Protein AF-A0A0R2TB59-F1 (afdb_monomer_lite)

InterPro domains:
  IPR025205 PilX/PilW C-terminal domain [PF13681] (108-183)
  IPR025746 Type 4 fimbrial biogenesis protein PilX, N-terminal domain [PF14341] (15-65)

Radius of gyration: 37.35 Å; chains: 1; bounding box: 129×83×92 Å

Foldseek 3Di:
DDDDPDDDPDPDCPVPVVVVVVVVVVVVVVVVVVVVVVVVVVVVVVVVLVQQLVQFVVLQVLQQVVLLVVVVPDQADFDADLQCPRLEHEPPSQCPPPPDPDDNCPDPVCAPVVQVRQWDFDDDPVQFPDTKTKGKYFDDKDAPPQDAPPVRFGGWIKTKIKMKIWGGGNDSPNIDIDIDIDIDTHGDDDPVVPPPPPPVVVVVVPPPDDDDDDDDDDDDDDDDDDDDDDDDDDDDDDPPDDDDDDDD

pLDDT: mean 73.26, std 21.69, range [29.88, 96.75]

Organism: NCBI:txid1655580

Sequence (248 aa):
MLAVVIDFPRADKASGTTLVVCLLLLVPLLLLGVGTMESAVLGERMAANIEDRARAFDAAETALEAGEAWLRSQAVLPIASSEGAGGVWREGVLGQDLSDSRVWWDVSGTDVQWWESHGTAVGDVTSLAVPAHYVIEQYRLVSDGESVDVNGRLQPILAFHRITAIGIGRRVTTRVRLQSTFARRYERLNDDDQFVNVDSADRVVERGAVKGEGPLHSLGANLASRIGDTPTRRNNALFGRQSWRLLD

Structure (mmCIF, N/CA/C/O backbone):
data_AF-A0A0R2TB59-F1
#
_entry.id   AF-A0A0R2TB59-F1
#
loop_
_atom_site.group_PDB
_atom_site.id
_atom_site.type_symbol
_atom_site.label_atom_id
_atom_site.label_alt_id
_atom_site.label_comp_id
_atom_site.label_asym_id
_atom_site.label_entity_id
_atom_site.label_seq_id
_atom_site.pdbx_PDB_ins_code
_atom_site.Cartn_x
_atom_site.Cartn_y
_atom_site.Cartn_z
_atom_site.occupancy
_atom_site.B_iso_or_equiv
_atom_site.auth_seq_id
_atom_site.auth_comp_id
_atom_site.auth_asym_id
_atom_site.auth_atom_id
_atom_site.pdbx_PDB_model_num
ATOM 1 N N . MET A 1 1 ? -85.599 -7.948 51.028 1.00 51.53 1 MET A N 1
ATOM 2 C CA . MET A 1 1 ? -84.709 -7.537 49.923 1.00 51.53 1 MET A CA 1
ATOM 3 C C . MET A 1 1 ? -83.359 -7.199 50.544 1.00 51.53 1 MET A C 1
ATOM 5 O O . MET A 1 1 ? -83.218 -6.133 51.121 1.00 51.53 1 MET A O 1
ATOM 9 N N . LEU A 1 2 ? -82.443 -8.171 50.594 1.00 41.44 2 LEU A N 1
ATOM 10 C CA . LEU A 1 2 ? -81.128 -8.043 51.239 1.00 41.44 2 LEU A CA 1
ATOM 11 C C . LEU A 1 2 ? -80.138 -7.462 50.224 1.00 41.44 2 LEU A C 1
ATOM 13 O O . LEU A 1 2 ? -79.868 -8.094 49.206 1.00 41.44 2 LEU A O 1
ATOM 17 N N . ALA A 1 3 ? -79.633 -6.257 50.482 1.00 54.69 3 ALA A N 1
ATOM 18 C CA . ALA A 1 3 ? -78.554 -5.666 49.703 1.00 54.69 3 ALA A CA 1
ATOM 19 C C . ALA A 1 3 ? -77.224 -6.267 50.179 1.00 54.69 3 ALA A C 1
ATOM 21 O O . ALA A 1 3 ? -76.786 -6.012 51.299 1.00 54.69 3 ALA A O 1
ATOM 22 N N . VAL A 1 4 ? -76.605 -7.098 49.339 1.00 63.12 4 VAL A N 1
ATOM 23 C CA . VAL A 1 4 ? -75.230 -7.568 49.538 1.00 63.12 4 VAL A CA 1
ATOM 24 C C . VAL A 1 4 ? -74.308 -6.386 49.248 1.00 63.12 4 VAL A C 1
ATOM 26 O O . VAL A 1 4 ? -74.096 -6.017 48.095 1.00 63.12 4 VAL A O 1
ATOM 29 N N . VAL A 1 5 ? -73.814 -5.750 50.307 1.00 67.62 5 VAL A N 1
ATOM 30 C CA . VAL A 1 5 ? -72.770 -4.726 50.228 1.00 67.62 5 VAL A CA 1
ATOM 31 C C . VAL A 1 5 ? -71.448 -5.456 49.996 1.00 67.62 5 VAL A C 1
ATOM 33 O O . VAL A 1 5 ? -70.933 -6.113 50.896 1.00 67.62 5 VAL A O 1
ATOM 36 N N . ILE A 1 6 ? -70.936 -5.400 48.766 1.00 66.38 6 ILE A N 1
ATOM 37 C CA . ILE A 1 6 ? -69.588 -5.873 48.437 1.00 66.38 6 ILE A CA 1
ATOM 38 C C . ILE A 1 6 ? -68.616 -4.782 48.888 1.00 66.38 6 ILE A C 1
ATOM 40 O O . ILE A 1 6 ? -68.513 -3.734 48.252 1.00 66.38 6 ILE A O 1
ATOM 44 N N . ASP A 1 7 ? -67.949 -5.013 50.015 1.00 64.69 7 ASP A N 1
ATOM 45 C CA . ASP A 1 7 ? -66.904 -4.132 50.531 1.00 64.69 7 ASP A CA 1
ATOM 46 C C . ASP A 1 7 ? -65.593 -4.458 49.795 1.00 64.69 7 ASP A C 1
ATOM 48 O O . ASP A 1 7 ? -65.031 -5.546 49.947 1.00 64.69 7 ASP A O 1
ATOM 52 N N . PHE A 1 8 ? -65.131 -3.555 48.927 1.00 69.00 8 PHE A N 1
ATOM 53 C CA . PHE A 1 8 ? -63.810 -3.682 48.313 1.00 69.00 8 PHE A CA 1
ATOM 54 C C . PHE A 1 8 ? -62.769 -3.232 49.342 1.00 69.00 8 PHE A C 1
ATOM 56 O O . PHE A 1 8 ? -62.868 -2.102 49.830 1.00 69.00 8 PHE A O 1
ATOM 63 N N . PRO A 1 9 ? -61.763 -4.062 49.678 1.00 65.06 9 PRO A N 1
ATOM 64 C CA . PRO A 1 9 ? -60.737 -3.668 50.631 1.00 65.06 9 PRO A CA 1
ATOM 65 C C . PRO A 1 9 ? -60.067 -2.383 50.137 1.00 65.06 9 PRO A C 1
ATOM 67 O O . PRO A 1 9 ? -59.544 -2.322 49.021 1.00 65.06 9 PRO A O 1
ATOM 70 N N . ARG A 1 10 ? -60.123 -1.327 50.956 1.00 62.28 10 ARG A N 1
ATOM 71 C CA . ARG A 1 10 ? -59.412 -0.076 50.688 1.00 62.28 10 ARG A CA 1
ATOM 72 C C . ARG A 1 10 ? -57.929 -0.413 50.602 1.00 62.28 10 ARG A C 1
ATOM 74 O O . ARG A 1 10 ? -57.376 -0.964 51.545 1.00 62.28 10 ARG A O 1
ATOM 81 N N . ALA A 1 11 ? -57.306 -0.105 49.467 1.00 61.25 11 ALA A N 1
ATOM 82 C CA . ALA A 1 11 ? -55.867 -0.227 49.310 1.00 61.25 11 ALA A CA 1
ATOM 83 C C . ALA A 1 11 ? -55.193 0.693 50.335 1.00 61.25 11 ALA A C 1
ATOM 85 O O . ALA A 1 11 ? -55.136 1.913 50.157 1.00 61.25 11 ALA A O 1
ATOM 86 N N . ASP A 1 12 ? -54.733 0.102 51.435 1.00 59.81 12 ASP A N 1
ATOM 87 C CA . ASP A 1 12 ? -53.857 0.767 52.382 1.00 59.81 12 ASP A CA 1
ATOM 88 C C . ASP A 1 12 ? -52.653 1.320 51.619 1.00 59.81 12 ASP A C 1
ATOM 90 O O . ASP A 1 12 ? -52.136 0.699 50.686 1.00 59.81 12 ASP A O 1
ATOM 94 N N . LYS A 1 13 ? -52.224 2.529 51.989 1.00 59.09 13 LYS A N 1
ATOM 95 C CA . LYS A 1 13 ? -51.092 3.240 51.383 1.00 59.09 13 LYS A CA 1
ATOM 96 C C . LYS A 1 13 ? -49.775 2.511 51.682 1.00 59.09 13 LYS A C 1
ATOM 98 O O . LYS A 1 13 ? -48.939 3.003 52.430 1.00 59.09 13 LYS A O 1
ATOM 103 N N . ALA A 1 14 ? -49.549 1.357 51.067 1.00 59.69 14 ALA A N 1
ATOM 104 C CA . ALA A 1 14 ? -48.240 0.726 50.957 1.00 59.69 14 ALA A CA 1
ATOM 105 C C . ALA A 1 14 ? -47.463 1.395 49.807 1.00 59.69 14 ALA A C 1
ATOM 107 O O . ALA A 1 14 ? -47.101 0.767 48.816 1.00 59.69 14 ALA A O 1
ATOM 108 N N . SER A 1 15 ? -47.244 2.709 49.899 1.00 63.84 15 SER A N 1
ATOM 109 C CA . SER A 1 15 ? -46.696 3.533 48.810 1.00 63.84 15 SER A CA 1
ATOM 110 C C . SER A 1 15 ? -45.161 3.601 48.772 1.00 63.84 15 SER A C 1
ATOM 112 O O . SER A 1 15 ? -44.610 4.522 48.180 1.00 63.84 15 SER A O 1
ATOM 114 N N . GLY A 1 16 ? -44.455 2.651 49.395 1.00 70.88 16 GLY A N 1
ATOM 115 C CA . GLY A 1 16 ? -42.982 2.612 49.413 1.00 70.88 16 GLY A CA 1
ATOM 116 C C . GLY A 1 16 ? -42.385 1.297 48.907 1.00 70.88 16 GLY A C 1
ATOM 117 O O . GLY A 1 16 ? -41.432 1.301 48.130 1.00 70.88 16 GLY A O 1
ATOM 118 N N . THR A 1 17 ? -42.969 0.160 49.293 1.00 84.50 17 THR A N 1
ATOM 119 C CA . THR A 1 17 ? -42.379 -1.169 49.060 1.00 84.50 17 THR A CA 1
ATOM 120 C C . THR A 1 17 ? -42.372 -1.579 47.587 1.00 84.50 17 THR A C 1
ATOM 122 O O . THR A 1 17 ? -41.413 -2.197 47.133 1.00 84.50 17 THR A O 1
ATOM 125 N N . THR A 1 18 ? -43.383 -1.187 46.806 1.00 88.06 18 THR A N 1
ATOM 126 C CA . THR A 1 18 ? -43.463 -1.506 45.368 1.00 88.06 18 THR A CA 1
ATOM 127 C C . THR A 1 18 ? -42.270 -0.957 44.588 1.00 88.06 18 THR A C 1
ATOM 129 O O . THR A 1 18 ? -41.738 -1.639 43.719 1.00 88.06 18 THR A O 1
ATOM 132 N N . LEU A 1 19 ? -41.801 0.249 44.925 1.00 88.31 19 LEU A N 1
ATOM 133 C CA . LEU A 1 19 ? -40.665 0.875 44.247 1.00 88.31 19 LEU A CA 1
ATOM 134 C C . LEU A 1 19 ? -39.358 0.138 44.567 1.00 88.31 19 LEU A C 1
ATOM 136 O O . LEU A 1 19 ? -38.542 -0.071 43.675 1.00 88.31 19 LEU A O 1
ATOM 140 N N . VAL A 1 20 ? -39.203 -0.335 45.808 1.00 91.38 20 VAL A N 1
ATOM 141 C CA . VAL A 1 20 ? -38.054 -1.152 46.233 1.00 91.38 20 VAL A CA 1
ATOM 142 C C . VAL A 1 20 ? -38.035 -2.495 45.505 1.00 91.38 20 VAL A C 1
ATOM 144 O O . VAL A 1 20 ? -36.989 -2.893 45.000 1.00 91.38 20 VAL A O 1
ATOM 147 N N . VAL A 1 21 ? -39.184 -3.172 45.399 1.00 92.00 21 VAL A N 1
ATOM 148 C CA . VAL A 1 21 ? -39.294 -4.447 44.668 1.00 92.00 21 VAL A CA 1
ATOM 149 C C . VAL A 1 21 ? -39.015 -4.245 43.179 1.00 92.00 21 VAL A C 1
ATOM 151 O O . VAL A 1 21 ? -38.231 -4.996 42.603 1.00 92.00 21 VAL A O 1
ATOM 154 N N . CYS A 1 22 ? -39.578 -3.201 42.563 1.00 93.94 22 CYS A N 1
ATOM 155 C CA . CYS A 1 22 ? -39.263 -2.847 41.181 1.00 93.94 22 CYS A CA 1
ATOM 156 C C . CYS A 1 22 ? -37.768 -2.575 40.997 1.00 93.94 22 CYS A C 1
ATOM 158 O O . CYS A 1 22 ? -37.182 -3.121 40.072 1.00 93.94 22 CYS A O 1
ATOM 160 N N . LEU A 1 23 ? -37.132 -1.792 41.875 1.00 93.88 23 LEU A N 1
ATOM 161 C CA . LEU A 1 23 ? -35.701 -1.495 41.780 1.00 93.88 23 LEU A CA 1
ATOM 162 C C . LEU A 1 23 ? -34.851 -2.765 41.898 1.00 93.88 23 LEU A C 1
ATOM 164 O O . LEU A 1 23 ? -33.934 -2.962 41.106 1.00 93.88 23 LEU A O 1
ATOM 168 N N . LEU A 1 24 ? -35.186 -3.648 42.840 1.00 95.06 24 LEU A N 1
ATOM 169 C CA . LEU A 1 24 ? -34.476 -4.909 43.051 1.00 95.06 24 LEU A CA 1
ATOM 170 C C . LEU A 1 24 ? -34.557 -5.821 41.817 1.00 95.06 24 LEU A C 1
ATOM 172 O O . LEU A 1 24 ? -33.584 -6.498 41.496 1.00 95.06 24 LEU A O 1
ATOM 176 N N . LEU A 1 25 ? -35.675 -5.788 41.086 1.00 95.12 25 LEU A N 1
ATOM 177 C CA . LEU A 1 25 ? -35.841 -6.507 39.819 1.00 95.12 25 LEU A CA 1
ATOM 178 C C . LEU A 1 25 ? -35.211 -5.781 38.616 1.00 95.12 25 LEU A C 1
ATOM 180 O O . LEU A 1 25 ? -34.772 -6.432 37.671 1.00 95.12 25 LEU A O 1
ATOM 184 N N . LEU A 1 26 ? -35.132 -4.449 38.636 1.00 95.88 26 LEU A N 1
ATOM 185 C CA . LEU A 1 26 ? -34.617 -3.642 37.524 1.00 95.88 26 LEU A CA 1
ATOM 186 C C . LEU A 1 26 ? -33.083 -3.609 37.497 1.00 95.88 26 LEU A C 1
ATOM 188 O O . LEU A 1 26 ? -32.495 -3.631 36.420 1.00 95.88 26 LEU A O 1
ATOM 192 N N . VAL A 1 27 ? -32.422 -3.628 38.658 1.00 96.75 27 VAL A N 1
ATOM 193 C CA . VAL A 1 27 ? -30.950 -3.665 38.765 1.00 96.75 27 VAL A CA 1
ATOM 194 C C . VAL A 1 27 ? -30.309 -4.820 37.973 1.00 96.75 27 VAL A C 1
ATOM 196 O O . VAL A 1 27 ? -29.420 -4.540 37.166 1.00 96.75 27 VAL A O 1
ATOM 199 N N . PRO A 1 28 ? -30.720 -6.096 38.123 1.00 96.06 28 PRO A N 1
ATOM 200 C CA . PRO A 1 28 ? -30.127 -7.181 37.342 1.00 96.06 28 PRO A CA 1
ATOM 201 C C . PRO A 1 28 ? -30.415 -7.050 35.840 1.00 96.06 28 PRO A C 1
ATOM 203 O O . PRO A 1 28 ? -29.539 -7.346 35.032 1.00 96.06 28 PRO A O 1
ATOM 206 N N . LEU A 1 29 ? -31.592 -6.547 35.447 1.00 95.81 29 LEU A N 1
ATOM 207 C CA . LEU A 1 29 ? -31.908 -6.280 34.037 1.00 95.81 29 LEU A CA 1
ATOM 208 C C . LEU A 1 29 ? -31.020 -5.175 33.452 1.00 95.81 29 LEU A C 1
ATOM 210 O O . LEU A 1 29 ? -30.550 -5.299 32.323 1.00 95.81 29 LEU A O 1
ATOM 214 N N . LEU A 1 30 ? -30.753 -4.121 34.226 1.00 95.75 30 LEU A N 1
ATOM 215 C CA . LEU A 1 30 ? -29.856 -3.041 33.829 1.00 95.75 30 LEU A CA 1
ATOM 216 C C . LEU A 1 30 ? -28.425 -3.554 33.631 1.00 95.75 30 LEU A C 1
ATOM 218 O O . LEU A 1 30 ? -27.805 -3.223 32.628 1.00 95.75 30 LEU A O 1
ATOM 222 N N . LEU A 1 31 ? -27.918 -4.389 34.544 1.00 95.81 31 LEU A N 1
ATOM 223 C CA . LEU A 1 31 ? -26.578 -4.983 34.441 1.00 95.81 31 LEU A CA 1
ATOM 224 C C . LEU A 1 31 ? -26.426 -5.838 33.175 1.00 95.81 31 LEU A C 1
ATOM 226 O O . LEU A 1 31 ? -25.424 -5.721 32.470 1.00 95.81 31 LEU A O 1
ATOM 230 N N . LEU A 1 32 ? -27.440 -6.645 32.849 1.00 95.44 32 LEU A N 1
ATOM 231 C CA . LEU A 1 32 ? -27.473 -7.401 31.594 1.00 95.44 32 LEU A CA 1
ATOM 232 C C . LEU A 1 32 ? -27.524 -6.464 30.379 1.00 95.44 32 LEU A C 1
ATOM 234 O O . LEU A 1 32 ? -26.799 -6.677 29.409 1.00 95.44 32 LEU A O 1
ATOM 238 N N . GLY A 1 33 ? -28.321 -5.395 30.453 1.00 94.62 33 GLY A N 1
ATOM 239 C CA . GLY A 1 33 ? -28.389 -4.365 29.417 1.00 94.62 33 GLY A CA 1
ATOM 240 C C . GLY A 1 33 ? -27.033 -3.706 29.149 1.00 94.62 33 GLY A C 1
ATOM 241 O O . GLY A 1 33 ? -26.598 -3.654 27.999 1.00 94.62 33 GLY A O 1
ATOM 242 N N . VAL A 1 34 ? -26.322 -3.276 30.194 1.00 95.06 34 VAL A N 1
ATOM 243 C CA . VAL A 1 34 ? -24.998 -2.641 30.065 1.00 95.06 34 VAL A CA 1
ATOM 244 C C . VAL A 1 34 ? -23.981 -3.597 29.437 1.00 95.06 34 VAL A C 1
ATOM 246 O O . VAL A 1 34 ? -23.297 -3.206 28.493 1.00 95.06 34 VAL A O 1
ATOM 249 N N . GLY A 1 35 ? -23.942 -4.865 29.860 1.00 91.75 35 GLY A N 1
ATOM 250 C CA . GLY A 1 35 ? -23.026 -5.853 29.274 1.00 91.75 35 GLY A CA 1
ATOM 251 C C . GLY A 1 35 ? -23.238 -6.070 27.766 1.00 91.75 35 GLY A C 1
ATOM 252 O O . GLY A 1 35 ? -22.274 -6.224 27.009 1.00 91.75 35 GLY A O 1
ATOM 253 N N . THR A 1 36 ? -24.493 -6.021 27.296 1.00 94.06 36 THR A N 1
ATOM 254 C CA . THR A 1 36 ? -24.786 -6.096 25.851 1.00 94.06 36 THR A CA 1
ATOM 255 C C . THR A 1 36 ? -24.330 -4.850 25.091 1.00 94.06 36 THR A C 1
ATOM 257 O O . THR A 1 36 ? -23.806 -4.976 23.984 1.00 94.06 36 THR A O 1
ATOM 260 N N . MET A 1 37 ? -24.464 -3.661 25.686 1.00 94.31 37 MET A N 1
ATOM 261 C CA . MET A 1 37 ? -24.013 -2.407 25.074 1.00 94.31 37 MET A CA 1
ATOM 262 C C . MET A 1 37 ? -22.489 -2.355 24.951 1.00 94.31 37 MET A C 1
ATOM 264 O O . MET A 1 37 ? -21.980 -1.993 23.893 1.00 94.31 37 MET A O 1
ATOM 268 N N . GLU A 1 38 ? -21.751 -2.766 25.983 1.00 93.94 38 GLU A N 1
ATOM 269 C CA . GLU A 1 38 ? -20.283 -2.831 25.933 1.00 93.94 38 GLU A CA 1
ATOM 270 C C . GLU A 1 38 ? -19.793 -3.763 24.817 1.00 93.94 38 GLU A C 1
ATOM 272 O O . GLU A 1 38 ? -18.903 -3.408 24.038 1.00 93.94 38 GLU A O 1
ATOM 277 N N . SER A 1 39 ? -20.429 -4.930 24.691 1.00 92.44 39 SER A N 1
ATOM 278 C CA . SER A 1 39 ? -20.124 -5.896 23.632 1.00 92.44 39 SER A CA 1
ATOM 279 C C . SER A 1 39 ? -20.430 -5.332 22.240 1.00 92.44 39 SER A C 1
ATOM 281 O O . SER A 1 39 ? -19.632 -5.500 21.315 1.00 92.44 39 SER A O 1
ATOM 283 N N . ALA A 1 40 ? -21.551 -4.619 22.089 1.00 94.62 40 ALA A N 1
ATOM 284 C CA . ALA A 1 40 ? -21.920 -3.963 20.837 1.00 94.62 40 ALA A CA 1
ATOM 285 C C . ALA A 1 40 ? -20.905 -2.879 20.435 1.00 94.62 40 ALA A C 1
ATOM 287 O O . ALA A 1 40 ? -20.477 -2.845 19.283 1.00 94.62 40 ALA A O 1
ATOM 288 N N . VAL A 1 41 ? -20.451 -2.055 21.387 1.00 95.81 41 VAL A N 1
ATOM 289 C CA . VAL A 1 41 ? -19.432 -1.018 21.144 1.00 95.81 41 VAL A CA 1
ATOM 290 C C . VAL A 1 41 ? -18.099 -1.632 20.711 1.00 95.81 41 VAL A C 1
ATOM 292 O O . VAL A 1 41 ? -17.429 -1.106 19.817 1.00 95.81 41 VAL A O 1
ATOM 295 N N . LEU A 1 42 ? -17.691 -2.754 21.312 1.00 95.81 42 LEU A N 1
ATOM 296 C CA . LEU A 1 42 ? -16.478 -3.454 20.885 1.00 95.81 42 LEU A CA 1
ATOM 297 C C . LEU A 1 42 ? -16.625 -4.009 19.462 1.00 95.81 42 LEU A C 1
ATOM 299 O O . LEU A 1 42 ? -15.718 -3.837 18.645 1.00 95.81 42 LEU A O 1
ATOM 303 N N . GLY A 1 43 ? -17.775 -4.614 19.154 1.00 95.44 43 GLY A N 1
ATOM 304 C CA . GLY A 1 43 ? -18.094 -5.113 17.816 1.00 95.44 43 GLY A CA 1
ATOM 305 C C . GLY A 1 43 ? -18.073 -4.010 16.758 1.00 95.44 43 GLY A C 1
ATOM 306 O O . GLY A 1 43 ? -17.458 -4.183 15.707 1.00 95.44 43 GLY A O 1
ATOM 307 N N . GLU A 1 44 ? -18.651 -2.847 17.060 1.00 95.81 44 GLU A N 1
ATOM 308 C CA . GLU A 1 44 ? -18.620 -1.673 16.182 1.00 95.81 44 GLU A CA 1
ATOM 309 C C . GLU A 1 44 ? -17.184 -1.200 15.925 1.00 95.81 44 GLU A C 1
ATOM 311 O O . GLU A 1 44 ? -16.792 -0.971 14.781 1.00 95.81 44 GLU A O 1
ATOM 316 N N . ARG A 1 45 ? -16.356 -1.111 16.973 1.00 94.19 45 ARG A N 1
ATOM 317 C CA . ARG A 1 45 ? -14.944 -0.719 16.838 1.00 94.19 45 ARG A CA 1
ATOM 318 C C . ARG A 1 45 ? -14.140 -1.709 16.002 1.00 94.19 45 ARG A C 1
ATOM 320 O O . ARG A 1 45 ? -13.300 -1.284 15.208 1.00 94.19 45 ARG A O 1
ATOM 327 N N . MET A 1 46 ? -14.385 -3.007 16.171 1.00 94.31 46 MET A N 1
ATOM 328 C CA . MET A 1 46 ? -13.745 -4.046 15.363 1.00 94.31 46 MET A CA 1
ATOM 329 C C . MET A 1 46 ? -14.190 -3.968 13.902 1.00 94.31 46 MET A C 1
ATOM 331 O O . MET A 1 46 ? -13.333 -3.979 13.020 1.00 94.31 46 MET A O 1
ATOM 335 N N . ALA A 1 47 ? -15.493 -3.825 13.644 1.00 95.38 47 ALA A N 1
ATOM 336 C CA . ALA A 1 47 ? -16.034 -3.665 12.296 1.00 95.38 47 ALA A CA 1
ATOM 337 C C . ALA A 1 47 ? -15.452 -2.424 11.606 1.00 95.38 47 ALA A C 1
ATOM 339 O O . ALA A 1 47 ? -14.946 -2.523 10.490 1.00 95.38 47 ALA A O 1
ATOM 340 N N . ALA A 1 48 ? -15.407 -1.289 12.309 1.00 92.69 48 ALA A N 1
ATOM 341 C CA . ALA A 1 48 ? -14.816 -0.057 11.799 1.00 92.69 48 ALA A CA 1
ATOM 342 C C . ALA A 1 48 ? -13.317 -0.204 11.489 1.00 92.69 48 ALA A C 1
ATOM 344 O O . ALA A 1 48 ? -12.839 0.371 10.516 1.00 92.69 48 ALA A O 1
ATOM 345 N N . ASN A 1 49 ? -12.565 -0.961 12.295 1.00 92.44 49 ASN A N 1
ATOM 346 C CA . ASN A 1 49 ? -11.143 -1.213 12.047 1.00 92.44 49 ASN A CA 1
ATOM 347 C C . ASN A 1 49 ? -10.913 -2.134 10.836 1.00 92.44 49 ASN A C 1
ATOM 349 O O . ASN A 1 49 ? -10.001 -1.900 10.045 1.00 92.44 49 ASN A O 1
ATOM 353 N N . ILE A 1 50 ? -11.741 -3.171 10.678 1.00 94.94 50 ILE A N 1
ATOM 354 C CA . ILE A 1 50 ? -11.680 -4.078 9.523 1.00 94.94 50 ILE A CA 1
ATOM 355 C C . ILE A 1 50 ? -12.016 -3.317 8.239 1.00 94.94 50 ILE A C 1
ATOM 357 O O . ILE A 1 50 ? -11.283 -3.421 7.259 1.00 94.94 50 ILE A O 1
ATOM 361 N N . GLU A 1 51 ? -13.077 -2.513 8.261 1.00 94.06 51 GLU A N 1
ATOM 362 C CA . GLU A 1 51 ? -13.490 -1.690 7.126 1.00 94.06 51 GLU A CA 1
ATOM 363 C C . GLU A 1 51 ? -12.409 -0.672 6.733 1.00 94.06 51 GLU A C 1
ATOM 365 O O . GLU A 1 51 ? -12.098 -0.510 5.555 1.00 94.06 51 GLU A O 1
ATOM 370 N N . ASP A 1 52 ? -11.788 -0.016 7.717 1.00 93.69 52 ASP A N 1
ATOM 371 C CA . ASP A 1 52 ? -10.705 0.942 7.482 1.00 93.69 52 ASP A CA 1
ATOM 372 C C . ASP A 1 52 ? -9.484 0.280 6.825 1.00 93.69 52 ASP A C 1
ATOM 374 O O . ASP A 1 52 ? -8.869 0.845 5.918 1.00 93.69 52 ASP A O 1
ATOM 378 N N . ARG A 1 53 ? -9.157 -0.952 7.240 1.00 94.00 53 ARG A N 1
ATOM 379 C CA . ARG A 1 53 ? -8.063 -1.733 6.652 1.00 94.00 53 ARG A CA 1
ATOM 380 C C . ARG A 1 53 ? -8.392 -2.246 5.251 1.00 94.00 53 ARG A C 1
ATOM 382 O O . ARG A 1 53 ? -7.493 -2.260 4.416 1.00 94.00 53 ARG A O 1
ATOM 389 N N . ALA A 1 54 ? -9.640 -2.634 4.992 1.00 93.94 54 ALA A N 1
ATOM 390 C CA . ALA A 1 54 ? -10.091 -3.025 3.657 1.00 93.94 54 ALA A CA 1
ATOM 391 C C . ALA A 1 54 ? -9.971 -1.850 2.676 1.00 93.94 54 ALA A C 1
ATOM 393 O O . ALA A 1 54 ? -9.317 -1.979 1.650 1.00 93.94 54 ALA A O 1
ATOM 394 N N . ARG A 1 55 ? -10.447 -0.657 3.055 1.00 92.19 55 ARG A N 1
ATOM 395 C CA . ARG A 1 55 ? -10.282 0.557 2.232 1.00 92.19 55 ARG A CA 1
ATOM 396 C C . ARG A 1 55 ? -8.815 0.895 1.964 1.00 92.19 55 ARG A C 1
ATOM 398 O O . ARG A 1 55 ? -8.467 1.284 0.856 1.00 92.19 55 ARG A O 1
ATOM 405 N N . ALA A 1 56 ? -7.952 0.757 2.974 1.00 92.75 56 ALA A N 1
ATOM 406 C CA . ALA A 1 56 ? -6.516 0.960 2.798 1.00 92.75 56 ALA A CA 1
ATOM 407 C C . ALA A 1 56 ? -5.908 -0.053 1.809 1.00 92.75 56 ALA A C 1
ATOM 409 O O . ALA A 1 56 ? -4.994 0.298 1.068 1.00 92.75 56 ALA A O 1
ATOM 410 N N . PHE A 1 57 ? -6.404 -1.292 1.790 1.00 94.25 57 PHE A N 1
ATOM 411 C CA . PHE A 1 57 ? -5.985 -2.314 0.833 1.00 94.25 57 PHE A CA 1
ATOM 412 C C . PHE A 1 57 ? -6.446 -1.978 -0.590 1.00 94.25 57 PHE A C 1
ATOM 414 O O . PHE A 1 57 ? -5.602 -1.928 -1.478 1.00 94.25 57 PHE A O 1
ATOM 421 N N . ASP A 1 58 ? -7.724 -1.643 -0.784 1.00 93.06 58 ASP A N 1
ATOM 422 C CA . ASP A 1 58 ? -8.275 -1.259 -2.096 1.00 93.06 58 ASP A CA 1
ATOM 423 C C . ASP A 1 58 ? -7.520 -0.055 -2.690 1.00 93.06 58 ASP A C 1
ATOM 425 O O . ASP A 1 58 ? -7.202 -0.000 -3.879 1.00 93.06 58 ASP A O 1
ATOM 429 N N . ALA A 1 59 ? -7.168 0.914 -1.839 1.00 92.38 59 ALA A N 1
ATOM 430 C CA . ALA A 1 59 ? -6.368 2.069 -2.226 1.00 92.38 59 ALA A CA 1
ATOM 431 C C . ALA A 1 59 ? -4.944 1.680 -2.656 1.00 92.38 59 ALA A C 1
ATOM 433 O O . ALA A 1 59 ? -4.435 2.192 -3.653 1.00 92.38 59 ALA A O 1
ATOM 434 N N . ALA A 1 60 ? -4.304 0.763 -1.924 1.00 93.69 60 ALA A N 1
ATOM 435 C CA . ALA A 1 60 ? -2.981 0.254 -2.276 1.00 93.69 60 ALA A CA 1
ATOM 436 C C . ALA A 1 60 ? -3.016 -0.541 -3.591 1.00 93.69 60 ALA A C 1
ATOM 438 O O . ALA A 1 60 ? -2.093 -0.422 -4.393 1.00 93.69 60 ALA A O 1
ATOM 439 N N . GLU A 1 61 ? -4.075 -1.319 -3.827 1.00 94.56 61 GLU A N 1
ATOM 440 C CA . GLU A 1 61 ? -4.285 -2.067 -5.071 1.00 94.56 61 GLU A CA 1
ATOM 441 C C . GLU A 1 61 ? -4.480 -1.121 -6.257 1.00 94.56 61 GLU A C 1
ATOM 443 O O . GLU A 1 61 ? -3.805 -1.262 -7.273 1.00 94.56 61 GLU A O 1
ATOM 448 N N . THR A 1 62 ? -5.301 -0.084 -6.092 1.00 93.06 62 THR A N 1
ATOM 449 C CA . THR A 1 62 ? -5.495 0.953 -7.117 1.00 93.06 62 THR A CA 1
ATOM 450 C C . THR A 1 62 ? -4.173 1.652 -7.456 1.00 93.06 62 THR A C 1
ATOM 452 O O . THR A 1 62 ? -3.866 1.896 -8.624 1.00 93.06 62 THR A O 1
ATOM 455 N N . ALA A 1 63 ? -3.353 1.956 -6.442 1.00 93.50 63 ALA A N 1
ATOM 456 C CA . ALA A 1 63 ? -2.040 2.553 -6.660 1.00 93.50 63 ALA A CA 1
ATOM 457 C C . ALA A 1 63 ? -1.068 1.615 -7.379 1.00 93.50 63 ALA A C 1
ATOM 459 O O . ALA A 1 63 ? -0.327 2.045 -8.266 1.00 93.50 63 ALA A O 1
ATOM 460 N N . LEU A 1 64 ? -1.099 0.331 -7.033 1.00 94.75 64 LEU A N 1
ATOM 461 C CA . LEU A 1 64 ? -0.310 -0.691 -7.702 1.00 94.75 64 LEU A CA 1
ATOM 462 C C . LEU A 1 64 ? -0.712 -0.825 -9.179 1.00 94.75 64 LEU A C 1
ATOM 464 O O . LEU A 1 64 ? 0.153 -0.785 -10.057 1.00 94.75 64 LEU A O 1
ATOM 468 N N . GLU A 1 65 ? -2.014 -0.908 -9.457 1.00 94.31 65 GLU A N 1
ATOM 469 C CA . GLU A 1 65 ? -2.550 -0.998 -10.815 1.00 94.31 65 GLU A CA 1
ATOM 470 C C . GLU A 1 65 ? -2.167 0.226 -11.656 1.00 94.31 65 GLU A C 1
ATOM 472 O O . GLU A 1 65 ? -1.782 0.079 -12.819 1.00 94.31 65 GLU A O 1
ATOM 477 N N . ALA A 1 66 ? -2.214 1.430 -11.077 1.00 93.38 66 ALA A N 1
ATOM 478 C CA . ALA A 1 66 ? -1.804 2.656 -11.758 1.00 93.38 66 ALA A CA 1
ATOM 479 C C . ALA A 1 66 ? -0.318 2.633 -12.151 1.00 93.38 66 ALA A C 1
ATOM 481 O O . ALA A 1 66 ? 0.023 2.989 -13.283 1.00 93.38 66 ALA A O 1
ATOM 482 N N . GLY A 1 67 ? 0.561 2.161 -11.260 1.00 92.81 67 GLY A N 1
ATOM 483 C CA . GLY A 1 67 ? 1.983 1.985 -11.560 1.00 92.81 67 GLY A CA 1
ATOM 484 C C . GLY A 1 67 ? 2.221 0.972 -12.684 1.00 92.81 67 GLY A C 1
ATOM 485 O O . GLY A 1 67 ? 3.008 1.222 -13.601 1.00 92.81 67 GLY A O 1
ATOM 486 N N . GLU A 1 68 ? 1.486 -0.142 -12.678 1.00 93.88 68 GLU A N 1
ATOM 487 C CA . GLU A 1 68 ? 1.533 -1.133 -13.760 1.00 93.88 68 GLU A CA 1
ATOM 488 C C . GLU A 1 68 ? 0.980 -0.578 -15.079 1.00 93.88 68 GLU A C 1
ATOM 490 O O . GLU A 1 68 ? 1.530 -0.847 -16.148 1.00 93.88 68 GLU A O 1
ATOM 495 N N . ALA A 1 69 ? -0.098 0.204 -15.035 1.00 93.50 69 ALA A N 1
ATOM 496 C CA . ALA A 1 69 ? -0.682 0.852 -16.206 1.00 93.50 69 ALA A CA 1
ATOM 497 C C . ALA A 1 69 ? 0.276 1.878 -16.820 1.00 93.50 69 ALA A C 1
ATOM 499 O O . ALA A 1 69 ? 0.452 1.901 -18.042 1.00 93.50 69 ALA A O 1
ATOM 500 N N . TRP A 1 70 ? 0.949 2.669 -15.982 1.00 93.25 70 TRP A N 1
ATOM 501 C CA . TRP A 1 70 ? 1.994 3.587 -16.421 1.00 93.25 70 TRP A CA 1
ATOM 502 C C . TRP A 1 70 ? 3.164 2.833 -17.056 1.00 93.25 70 TRP A C 1
ATOM 504 O O . TRP A 1 70 ? 3.602 3.205 -18.143 1.00 93.25 70 TRP A O 1
ATOM 514 N N . LEU A 1 71 ? 3.620 1.725 -16.458 1.00 91.50 71 LEU A N 1
ATOM 515 C CA . LEU A 1 71 ? 4.665 0.888 -17.056 1.00 91.50 71 LEU A CA 1
ATOM 516 C C . LEU A 1 71 ? 4.227 0.257 -18.371 1.00 91.50 71 LEU A C 1
ATOM 518 O O . LEU A 1 71 ? 5.072 0.099 -19.245 1.00 91.50 71 LEU A O 1
ATOM 522 N N . ARG A 1 72 ? 2.950 -0.105 -18.535 1.00 91.50 72 ARG A N 1
ATOM 523 C CA . ARG A 1 72 ? 2.396 -0.643 -19.789 1.00 91.50 72 ARG A CA 1
ATOM 524 C C . ARG A 1 72 ? 2.351 0.393 -20.910 1.00 91.50 72 ARG A C 1
ATOM 526 O O . ARG A 1 72 ? 2.507 0.006 -22.067 1.00 91.50 72 ARG A O 1
ATOM 533 N N . SER A 1 73 ? 2.164 1.675 -20.593 1.00 90.62 73 SER A N 1
ATOM 534 C CA . SER A 1 73 ? 2.049 2.738 -21.600 1.00 90.62 73 SER A CA 1
ATOM 535 C C . SER A 1 73 ? 3.390 3.207 -22.179 1.00 90.62 73 SER A C 1
ATOM 537 O O . SER A 1 73 ? 3.406 3.846 -23.228 1.00 90.62 73 SER A O 1
ATOM 539 N N . GLN A 1 74 ? 4.523 2.865 -21.557 1.00 88.00 74 GLN A N 1
ATOM 540 C CA . GLN A 1 74 ? 5.844 3.303 -22.029 1.00 88.00 74 GLN A CA 1
ATOM 541 C C . GLN A 1 74 ? 6.247 2.585 -23.327 1.00 88.00 74 GLN A C 1
ATOM 543 O O . GLN A 1 74 ? 6.259 1.368 -23.365 1.00 88.00 74 GLN A O 1
ATOM 548 N N . ALA A 1 75 ? 6.626 3.252 -24.411 1.00 82.31 75 ALA A N 1
ATOM 549 C CA . ALA A 1 75 ? 7.118 2.518 -25.594 1.00 82.31 75 ALA A CA 1
ATOM 550 C C . ALA A 1 75 ? 8.554 1.989 -25.392 1.00 82.31 75 ALA A C 1
ATOM 552 O O . ALA A 1 75 ? 8.907 0.899 -25.840 1.00 82.31 75 ALA A O 1
ATOM 553 N N . VAL A 1 76 ? 9.357 2.758 -24.660 1.00 84.00 76 VAL A N 1
ATOM 554 C CA . VAL A 1 76 ? 10.788 2.547 -24.424 1.00 84.00 76 VAL A CA 1
ATOM 555 C C . VAL A 1 76 ? 11.018 2.240 -22.946 1.00 84.00 76 VAL A C 1
ATOM 557 O O . VAL A 1 76 ? 10.214 2.635 -22.101 1.00 84.00 76 VAL A O 1
ATOM 560 N N . LEU A 1 77 ? 12.098 1.519 -22.633 1.00 84.44 77 LEU A N 1
ATOM 561 C CA . LEU A 1 77 ? 12.514 1.276 -21.253 1.00 84.44 77 LEU A CA 1
ATOM 562 C C . LEU A 1 77 ? 12.757 2.618 -20.533 1.00 84.44 77 LEU A C 1
ATOM 564 O O . LEU A 1 77 ? 13.628 3.374 -20.973 1.00 84.44 77 LEU A O 1
ATOM 568 N N . PRO A 1 78 ? 12.031 2.925 -19.442 1.00 86.12 78 PRO A N 1
ATOM 569 C CA . PRO A 1 78 ? 12.281 4.134 -18.667 1.00 86.12 78 PRO A CA 1
ATOM 570 C C . PRO A 1 78 ? 13.692 4.138 -18.081 1.00 86.12 78 PRO A C 1
ATOM 572 O O . PRO A 1 78 ? 14.198 3.107 -17.637 1.00 86.12 78 PRO A O 1
ATOM 575 N N . ILE A 1 79 ? 14.322 5.310 -18.053 1.00 84.81 79 ILE A N 1
ATOM 576 C CA . ILE A 1 79 ? 15.649 5.474 -17.460 1.00 84.81 79 ILE A CA 1
ATOM 577 C C . ILE A 1 79 ? 15.489 5.516 -15.940 1.00 84.81 79 ILE A C 1
ATOM 579 O O . ILE A 1 79 ? 14.887 6.445 -15.403 1.00 84.81 79 ILE A O 1
ATOM 583 N N . ALA A 1 80 ? 16.050 4.527 -15.245 1.00 87.31 80 ALA A N 1
ATOM 584 C CA . ALA A 1 80 ? 16.119 4.555 -13.792 1.00 87.31 80 ALA A CA 1
ATOM 585 C C . ALA A 1 80 ? 17.166 5.577 -13.324 1.00 87.31 80 ALA A C 1
ATOM 587 O O . ALA A 1 80 ? 18.337 5.490 -13.710 1.00 87.31 80 ALA A O 1
ATOM 588 N N . SER A 1 81 ? 16.776 6.505 -12.446 1.00 87.38 81 SER A N 1
ATOM 589 C CA . SER A 1 81 ? 17.692 7.482 -11.837 1.00 87.38 81 SER A CA 1
ATOM 590 C C . SER A 1 81 ? 17.732 7.375 -10.309 1.00 87.38 81 SER A C 1
ATOM 592 O O . SER A 1 81 ? 16.944 6.645 -9.701 1.00 87.38 81 SER A O 1
ATOM 594 N N . SER A 1 82 ? 18.701 8.047 -9.684 1.00 85.25 82 SER A N 1
ATOM 595 C CA . SER A 1 82 ? 18.813 8.129 -8.221 1.00 85.25 82 SER A CA 1
ATOM 596 C C . SER A 1 82 ? 17.833 9.125 -7.599 1.00 85.25 82 SER A C 1
ATOM 598 O O . SER A 1 82 ? 17.639 9.111 -6.393 1.00 85.25 82 SER A O 1
ATOM 600 N N . GLU A 1 83 ? 17.218 9.975 -8.414 1.00 82.94 83 GLU A N 1
ATOM 601 C CA . GLU A 1 83 ? 16.293 11.035 -8.006 1.00 82.94 83 GLU A CA 1
ATOM 602 C C . GLU A 1 83 ? 14.844 10.728 -8.421 1.00 82.94 83 GLU A C 1
ATOM 604 O O . GLU A 1 83 ? 13.958 11.550 -8.217 1.00 82.94 83 GLU A O 1
ATOM 609 N N . GLY A 1 84 ? 14.598 9.588 -9.079 1.00 81.06 84 GLY A N 1
ATOM 610 C CA . GLY A 1 84 ? 13.272 9.216 -9.584 1.00 81.06 84 GLY A CA 1
ATOM 611 C C . GLY A 1 84 ? 12.759 10.082 -10.745 1.00 81.06 84 GLY A C 1
ATOM 612 O O . GLY A 1 84 ? 11.577 10.015 -11.074 1.00 81.06 84 GLY A O 1
ATOM 613 N N . ALA A 1 85 ? 13.622 10.866 -11.405 1.00 75.44 85 ALA A N 1
ATOM 614 C CA . ALA A 1 85 ? 13.258 11.854 -12.433 1.00 75.44 85 ALA A CA 1
ATOM 615 C C . ALA A 1 85 ? 12.547 11.260 -13.673 1.00 75.44 85 ALA A C 1
ATOM 617 O O . ALA A 1 85 ? 11.893 11.986 -14.417 1.00 75.44 85 ALA A O 1
ATOM 618 N N . GLY A 1 86 ? 12.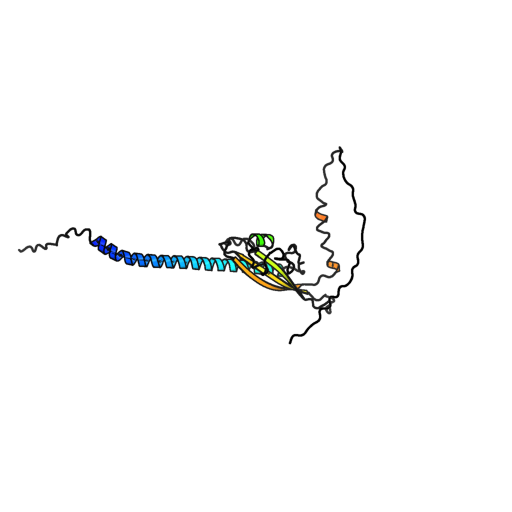650 9.944 -13.886 1.00 75.69 86 GLY A N 1
ATOM 619 C CA . GLY A 1 86 ? 11.950 9.199 -14.940 1.00 75.69 86 GLY A CA 1
ATOM 620 C C . GLY A 1 86 ? 10.736 8.394 -14.463 1.00 75.69 86 GLY A C 1
ATOM 621 O O . GLY A 1 86 ? 10.259 7.540 -15.204 1.00 75.69 86 GLY A O 1
ATOM 622 N N . GLY A 1 87 ? 10.281 8.581 -13.219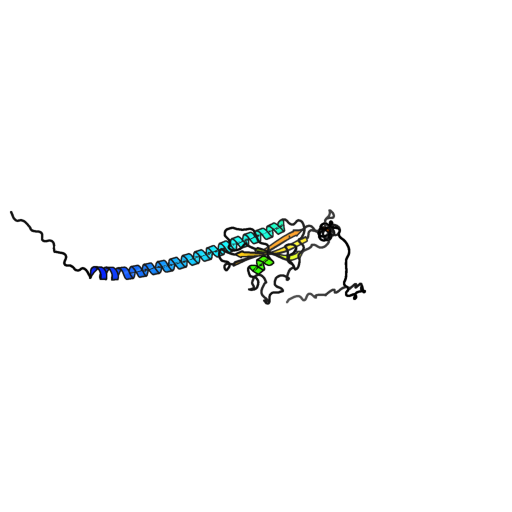 1.00 84.81 87 GLY A N 1
ATOM 623 C CA . GLY A 1 87 ? 9.237 7.756 -12.595 1.00 84.81 87 GLY A CA 1
ATOM 624 C C . GLY A 1 87 ? 9.709 6.360 -12.167 1.00 84.81 87 GLY A C 1
ATOM 625 O O . GLY A 1 87 ? 8.933 5.598 -11.594 1.00 84.81 87 GLY A O 1
ATOM 626 N N . VAL A 1 88 ? 10.981 6.027 -12.418 1.00 90.06 88 VAL A N 1
ATOM 627 C CA . VAL A 1 88 ? 11.622 4.773 -12.013 1.00 90.06 88 VAL A CA 1
ATOM 628 C C . VAL A 1 88 ? 12.893 5.072 -11.228 1.00 90.06 88 VAL A C 1
ATOM 630 O O . VAL A 1 88 ? 13.763 5.830 -11.663 1.00 90.06 88 VAL A O 1
ATOM 633 N N . TRP A 1 89 ? 13.006 4.432 -10.074 1.00 91.88 89 TRP A N 1
ATOM 634 C CA . TRP A 1 89 ? 14.151 4.499 -9.184 1.00 91.88 89 TRP A CA 1
ATOM 635 C C . TRP A 1 89 ? 15.158 3.400 -9.505 1.00 91.88 89 TRP A C 1
ATOM 637 O O . TRP A 1 89 ? 14.800 2.266 -9.844 1.00 91.88 89 TRP A O 1
ATOM 647 N N . ARG A 1 90 ? 16.444 3.725 -9.371 1.00 88.56 90 ARG A N 1
ATOM 648 C CA . ARG A 1 90 ? 17.509 2.716 -9.394 1.00 88.56 90 ARG A CA 1
ATOM 649 C C . ARG A 1 90 ? 17.422 1.816 -8.164 1.00 88.56 90 ARG A C 1
ATOM 651 O O . ARG A 1 90 ? 17.132 2.280 -7.062 1.00 88.56 90 ARG A O 1
ATOM 658 N N . GLU A 1 91 ? 17.732 0.535 -8.353 1.00 85.31 91 GLU A N 1
ATOM 659 C CA . GLU A 1 91 ? 17.792 -0.424 -7.250 1.00 85.31 91 GLU A CA 1
ATOM 660 C C . GLU A 1 91 ? 18.781 0.029 -6.172 1.00 85.31 91 GLU A C 1
ATOM 662 O O . GLU A 1 91 ? 19.891 0.472 -6.476 1.00 85.31 91 GLU A O 1
ATOM 667 N N . GLY A 1 92 ? 18.377 -0.107 -4.909 1.00 82.50 92 GLY A N 1
ATOM 668 C CA . GLY A 1 92 ? 19.238 0.143 -3.754 1.00 82.50 92 GLY A CA 1
ATOM 669 C C . GLY A 1 92 ? 19.460 1.617 -3.418 1.00 82.50 92 GLY A C 1
ATOM 670 O O . GLY A 1 92 ? 20.136 1.896 -2.435 1.00 82.50 92 GLY A O 1
ATOM 671 N N . VAL A 1 93 ? 18.888 2.547 -4.191 1.00 86.06 93 VAL A N 1
ATOM 672 C CA . VAL A 1 93 ? 18.934 3.983 -3.876 1.00 86.06 93 VAL A CA 1
ATOM 673 C C . VAL A 1 93 ? 17.902 4.339 -2.814 1.00 86.06 93 VAL A C 1
ATOM 675 O O . VAL A 1 93 ? 18.181 5.077 -1.873 1.00 86.06 93 VAL A O 1
ATOM 678 N N . LEU A 1 94 ? 16.693 3.795 -2.939 1.00 84.31 94 LEU A N 1
ATOM 679 C CA . LEU A 1 94 ? 15.645 4.032 -1.959 1.00 84.31 94 LEU A CA 1
ATOM 680 C C . LEU A 1 94 ? 16.042 3.415 -0.616 1.00 84.31 94 LEU A C 1
ATOM 682 O O . LEU A 1 94 ? 16.313 2.219 -0.507 1.00 84.31 94 LEU A O 1
ATOM 686 N N . GLY A 1 95 ? 16.077 4.261 0.408 1.00 77.06 95 GLY A N 1
ATOM 687 C CA . GLY A 1 95 ? 16.429 3.876 1.767 1.00 77.06 95 GLY A CA 1
ATOM 688 C C . GLY A 1 95 ? 17.910 3.928 2.124 1.00 77.06 95 GLY A C 1
ATOM 689 O O . GLY A 1 95 ? 18.241 3.632 3.265 1.00 77.06 95 GLY A O 1
ATOM 690 N N . GLN A 1 96 ? 18.791 4.351 1.215 1.00 78.81 96 GLN A N 1
ATOM 691 C CA . GLN A 1 96 ? 20.224 4.500 1.513 1.00 78.81 96 GLN A CA 1
ATOM 692 C C . GLN A 1 96 ? 20.520 5.570 2.583 1.00 78.81 96 GLN A C 1
ATOM 694 O O . GLN A 1 96 ? 21.499 5.459 3.315 1.00 78.81 96 GLN A O 1
ATOM 699 N N . ASP A 1 97 ? 19.635 6.562 2.715 1.00 74.12 97 ASP A N 1
ATOM 700 C CA . ASP A 1 97 ? 19.709 7.603 3.748 1.00 74.12 97 ASP A CA 1
ATOM 701 C C . ASP A 1 97 ? 18.993 7.197 5.050 1.00 74.12 97 ASP A C 1
ATOM 703 O O . ASP A 1 97 ? 18.969 7.954 6.024 1.00 74.12 97 ASP A O 1
ATOM 707 N N . LEU A 1 98 ? 18.385 6.006 5.085 1.00 78.06 98 LEU A N 1
ATOM 708 C CA . LEU A 1 98 ? 17.697 5.497 6.265 1.00 78.06 98 LEU A CA 1
ATOM 709 C C . LEU A 1 98 ? 18.709 4.765 7.149 1.00 78.06 98 LEU A C 1
ATOM 711 O O . LEU A 1 98 ? 19.468 3.912 6.703 1.00 78.06 98 LEU A O 1
ATOM 715 N N . SER A 1 99 ? 18.701 5.073 8.444 1.00 74.75 99 SER A N 1
ATOM 716 C CA . SER A 1 99 ? 19.604 4.483 9.443 1.00 74.75 99 SER A CA 1
ATOM 717 C C . SER A 1 99 ? 19.251 3.038 9.835 1.00 74.75 99 S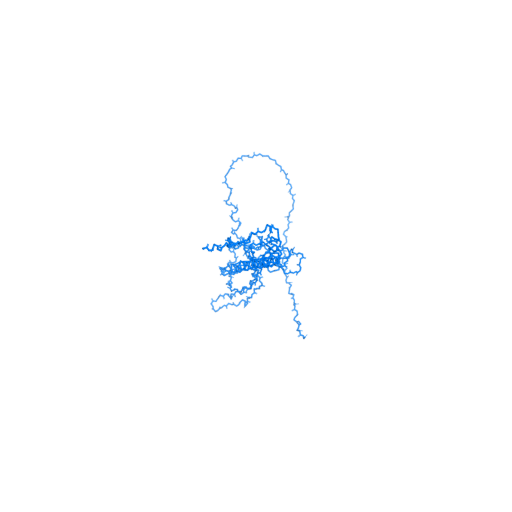ER A C 1
ATOM 719 O O . SER A 1 99 ? 19.756 2.522 10.832 1.00 74.75 99 SER A O 1
ATOM 721 N N . ASP A 1 100 ? 18.374 2.384 9.074 1.00 77.62 100 ASP A N 1
ATOM 722 C CA . ASP A 1 100 ? 17.792 1.082 9.377 1.00 77.62 100 ASP A CA 1
ATOM 723 C C . ASP A 1 100 ? 18.201 0.051 8.314 1.00 77.62 100 ASP A C 1
ATOM 725 O O . ASP A 1 100 ? 18.240 0.341 7.125 1.00 77.62 100 ASP A O 1
ATOM 729 N N . SER A 1 101 ? 18.506 -1.168 8.760 1.00 71.62 101 SER A N 1
ATOM 730 C CA . SER A 1 101 ? 18.934 -2.289 7.905 1.00 71.62 101 SER A CA 1
ATOM 731 C C . SER A 1 101 ? 17.773 -3.092 7.308 1.00 71.62 101 SER A C 1
ATOM 733 O O . SER A 1 101 ? 17.989 -4.015 6.520 1.00 71.62 101 SER A O 1
ATOM 735 N N . ARG A 1 102 ? 16.536 -2.776 7.703 1.00 81.00 102 ARG A N 1
ATOM 736 C CA . ARG A 1 102 ? 15.318 -3.348 7.125 1.00 81.00 102 ARG A CA 1
ATOM 737 C C . ARG A 1 102 ? 15.030 -2.751 5.752 1.00 81.00 102 ARG A C 1
ATOM 739 O O . ARG A 1 102 ? 15.620 -1.766 5.322 1.00 81.00 102 ARG A O 1
ATOM 746 N N . VAL A 1 103 ? 14.090 -3.372 5.052 1.00 83.19 103 VAL A N 1
ATOM 747 C CA . VAL A 1 103 ? 13.720 -2.944 3.708 1.00 83.19 103 VAL A CA 1
ATOM 748 C C . VAL A 1 103 ? 13.064 -1.563 3.745 1.00 83.19 103 VAL A C 1
ATOM 750 O O . VAL A 1 103 ? 12.227 -1.317 4.609 1.00 83.19 103 VAL A O 1
ATOM 753 N N . TRP A 1 104 ? 13.426 -0.670 2.816 1.00 86.25 104 TRP A N 1
ATOM 754 C CA . TRP A 1 104 ? 13.101 0.761 2.902 1.00 86.25 104 TRP A CA 1
ATOM 755 C C . TRP A 1 104 ? 11.607 1.049 3.082 1.00 86.25 104 TRP A C 1
ATOM 757 O O . TRP A 1 104 ? 11.245 1.960 3.812 1.00 86.25 104 TRP A O 1
ATOM 767 N N . TRP A 1 105 ? 10.718 0.253 2.488 1.00 83.44 105 TRP A N 1
ATOM 768 C CA . TRP A 1 105 ? 9.269 0.461 2.596 1.00 83.44 105 TRP A CA 1
ATOM 769 C C . TRP A 1 105 ? 8.663 0.006 3.932 1.00 83.44 105 TRP A C 1
ATOM 771 O O . TRP A 1 105 ? 7.473 0.227 4.161 1.00 83.44 105 TRP A O 1
ATOM 781 N N . ASP A 1 106 ? 9.436 -0.637 4.812 1.00 82.38 106 ASP A N 1
ATOM 782 C CA . ASP A 1 106 ? 8.990 -1.126 6.124 1.00 82.38 106 ASP A CA 1
ATOM 783 C C . ASP A 1 106 ? 9.860 -0.609 7.281 1.00 82.38 106 ASP A C 1
ATOM 785 O O . ASP A 1 106 ? 10.150 -1.307 8.255 1.00 82.38 106 ASP A O 1
ATOM 789 N N . VAL A 1 107 ? 10.284 0.653 7.186 1.00 83.25 107 VAL A N 1
ATOM 790 C CA . VAL A 1 107 ? 10.991 1.343 8.274 1.00 83.25 107 VAL A CA 1
ATOM 791 C C . VAL A 1 107 ? 10.257 2.593 8.716 1.00 83.25 107 VAL A C 1
ATOM 793 O O . VAL A 1 107 ? 9.486 3.192 7.967 1.00 83.25 107 VAL A O 1
ATOM 796 N N . SER A 1 108 ? 10.510 3.019 9.951 1.00 76.06 108 SER A N 1
ATOM 797 C CA . SER A 1 108 ? 9.851 4.186 10.547 1.00 76.06 108 SER A CA 1
ATOM 798 C C . SER A 1 108 ? 10.129 5.497 9.809 1.00 76.06 108 SER A C 1
ATOM 800 O O . SER A 1 108 ? 9.336 6.420 9.935 1.00 76.06 108 SER A O 1
ATOM 802 N N . GLY A 1 109 ? 11.221 5.576 9.040 1.00 74.12 109 GLY A N 1
ATOM 803 C CA . GLY A 1 109 ? 11.563 6.745 8.224 1.00 74.12 109 GLY A CA 1
ATOM 804 C C . GLY A 1 109 ? 10.768 6.886 6.919 1.00 74.12 109 GLY A C 1
ATOM 805 O O . GLY A 1 109 ? 10.934 7.890 6.241 1.00 74.12 109 GLY A O 1
ATOM 806 N N . THR A 1 110 ? 9.906 5.922 6.568 1.00 81.62 110 THR A N 1
ATOM 807 C CA . THR A 1 110 ? 9.028 5.999 5.381 1.00 81.62 110 THR A CA 1
ATOM 808 C C . THR A 1 110 ? 7.575 6.236 5.773 1.00 81.62 110 THR A C 1
ATOM 810 O O . THR A 1 110 ? 6.679 5.392 5.626 1.00 81.62 110 THR A O 1
ATOM 813 N N . ASP A 1 111 ? 7.357 7.413 6.350 1.00 85.69 111 ASP A N 1
ATOM 814 C CA . ASP A 1 111 ? 6.034 7.922 6.679 1.00 85.69 111 ASP A CA 1
ATOM 815 C C . ASP A 1 111 ? 5.339 8.549 5.457 1.00 85.69 111 ASP A C 1
ATOM 817 O O . ASP A 1 111 ? 5.808 8.455 4.327 1.00 85.69 111 ASP A O 1
ATOM 821 N N . VAL A 1 112 ? 4.178 9.167 5.672 1.00 84.88 112 VAL A N 1
ATOM 822 C CA . VAL A 1 112 ? 3.375 9.740 4.582 1.00 84.88 112 VAL A CA 1
ATOM 823 C C . VAL A 1 112 ? 4.135 10.832 3.821 1.00 84.88 112 VAL A C 1
ATOM 825 O O . VAL A 1 112 ? 4.066 10.857 2.599 1.00 84.88 112 VAL A O 1
ATOM 828 N N . GLN A 1 113 ? 4.910 11.673 4.511 1.00 88.06 113 GLN A N 1
ATOM 829 C CA . GLN A 1 113 ? 5.669 12.757 3.874 1.00 88.06 113 GLN A CA 1
ATOM 830 C C . GLN A 1 113 ? 6.794 12.209 2.991 1.00 88.06 113 GLN A C 1
ATOM 832 O O . GLN A 1 113 ? 7.091 12.745 1.920 1.00 88.06 113 GLN A O 1
ATOM 837 N N . TRP A 1 114 ? 7.407 11.103 3.413 1.00 89.56 114 TRP A N 1
ATOM 838 C CA . TRP A 1 114 ? 8.360 10.388 2.572 1.00 89.56 114 TRP A CA 1
ATOM 839 C C . TRP A 1 114 ? 7.702 9.896 1.270 1.00 89.56 114 TRP A C 1
ATOM 841 O O . TRP A 1 114 ? 8.251 10.081 0.185 1.00 89.56 114 TRP A O 1
ATOM 851 N N . TRP A 1 115 ? 6.494 9.331 1.357 1.00 89.25 115 TRP A N 1
ATOM 852 C CA . TRP A 1 115 ? 5.753 8.859 0.181 1.00 89.25 115 TRP A CA 1
ATOM 853 C C . TRP A 1 115 ? 5.279 9.991 -0.736 1.00 89.25 115 TRP A C 1
ATOM 855 O O . TRP A 1 115 ? 5.287 9.803 -1.946 1.00 89.25 115 TRP A O 1
ATOM 865 N N . GLU A 1 116 ? 4.944 11.162 -0.197 1.00 87.81 116 GLU A N 1
ATOM 866 C CA . GLU A 1 116 ? 4.604 12.355 -0.990 1.00 87.81 116 GLU A CA 1
ATOM 867 C C . GLU A 1 116 ? 5.808 12.915 -1.764 1.00 87.81 116 GLU A C 1
ATOM 869 O O . GLU A 1 116 ? 5.644 13.507 -2.827 1.00 87.81 116 GLU A O 1
ATOM 874 N N . SER A 1 117 ? 7.024 12.731 -1.241 1.00 88.06 117 SER A N 1
ATOM 875 C CA . SER A 1 117 ? 8.255 13.231 -1.871 1.00 88.06 117 SER A CA 1
ATOM 876 C C . SER A 1 117 ? 8.883 12.257 -2.869 1.00 88.06 117 SER A C 1
ATOM 878 O O . SER A 1 117 ? 9.546 12.703 -3.801 1.00 88.06 117 SER A O 1
ATOM 880 N N . HIS A 1 118 ? 8.686 10.947 -2.691 1.00 88.56 118 HIS A N 1
ATOM 881 C CA . HIS A 1 118 ? 9.340 9.912 -3.508 1.00 88.56 118 HIS A CA 1
ATOM 882 C C . HIS A 1 118 ? 8.365 9.101 -4.372 1.00 88.56 118 HIS A C 1
ATOM 884 O O . HIS A 1 118 ? 8.770 8.495 -5.369 1.00 88.56 118 HIS A O 1
ATOM 890 N N . GLY A 1 119 ? 7.092 9.047 -3.976 1.00 89.31 119 GLY A N 1
ATOM 891 C CA . GLY A 1 119 ? 6.040 8.296 -4.645 1.00 89.31 119 GLY A CA 1
ATOM 892 C C . GLY A 1 119 ? 5.191 9.155 -5.570 1.00 89.31 119 GLY A C 1
ATOM 893 O O . GLY A 1 119 ? 5.070 10.365 -5.418 1.00 89.31 119 GLY A O 1
ATOM 894 N N . THR A 1 120 ? 4.564 8.500 -6.540 1.00 91.00 120 THR A N 1
ATOM 895 C CA . THR A 1 120 ? 3.565 9.123 -7.408 1.00 91.00 120 THR A CA 1
ATOM 896 C C . THR A 1 120 ? 2.181 8.920 -6.807 1.00 91.00 120 THR A C 1
ATOM 898 O O . THR A 1 120 ? 1.791 7.784 -6.533 1.00 91.00 120 THR A O 1
ATOM 901 N N . ALA A 1 121 ? 1.444 10.013 -6.604 1.00 90.81 121 ALA A N 1
ATOM 902 C CA . ALA A 1 121 ? 0.076 9.973 -6.105 1.00 90.81 121 ALA A CA 1
ATOM 903 C C . ALA A 1 121 ? -0.895 9.468 -7.182 1.00 90.81 121 ALA A C 1
ATOM 905 O O . ALA A 1 121 ? -0.843 9.880 -8.343 1.00 90.81 121 ALA A O 1
ATOM 906 N N . VAL A 1 122 ? -1.826 8.614 -6.774 1.00 86.88 122 VAL A N 1
ATOM 907 C CA . VAL A 1 122 ? -2.988 8.220 -7.571 1.00 86.88 122 VAL A CA 1
ATOM 908 C C . VAL A 1 122 ? -4.168 9.058 -7.109 1.00 86.88 122 VAL A C 1
ATOM 910 O O . VAL A 1 122 ? -4.382 9.187 -5.906 1.00 86.88 122 VAL A O 1
ATOM 913 N N . GLY A 1 123 ? -4.851 9.688 -8.073 1.00 71.00 123 GLY A N 1
ATOM 914 C CA . GLY A 1 123 ? -5.770 10.814 -7.866 1.00 71.00 123 GLY A CA 1
ATOM 915 C C . GLY A 1 123 ? -6.843 10.621 -6.788 1.00 71.00 123 GLY A C 1
ATOM 916 O O . GLY A 1 123 ? -7.090 9.511 -6.326 1.00 71.00 123 GLY A O 1
ATOM 917 N N . ASP A 1 124 ? -7.489 11.728 -6.408 1.00 58.53 124 ASP A N 1
ATOM 918 C CA . ASP A 1 124 ? -8.406 11.830 -5.264 1.00 58.53 124 ASP A CA 1
ATOM 919 C C . ASP A 1 124 ? -9.538 10.791 -5.281 1.00 58.53 124 ASP A C 1
ATOM 921 O O . ASP A 1 124 ? -10.642 11.020 -5.787 1.00 58.53 124 ASP A O 1
ATOM 925 N N . VAL A 1 125 ? -9.309 9.650 -4.634 1.00 57.31 125 VAL A N 1
ATOM 926 C CA . VAL A 1 125 ? -10.405 8.808 -4.169 1.00 57.31 125 VAL A CA 1
ATOM 927 C C . VAL A 1 125 ? -10.994 9.542 -2.969 1.00 57.31 125 VAL A C 1
ATOM 929 O O . VAL A 1 125 ? -10.442 9.517 -1.871 1.00 57.31 125 VAL A O 1
ATOM 932 N N . THR A 1 126 ? -12.117 10.223 -3.186 1.00 55.81 126 THR A N 1
ATOM 933 C CA . THR A 1 126 ? -12.820 11.120 -2.241 1.00 55.81 126 THR A CA 1
ATOM 934 C C . THR A 1 126 ? -13.177 10.504 -0.875 1.00 55.81 126 THR A C 1
ATOM 936 O O . THR A 1 126 ? -13.700 11.196 -0.004 1.00 55.81 126 THR A O 1
ATOM 939 N N . SER A 1 127 ? -12.886 9.219 -0.653 1.00 61.06 127 SER A N 1
ATOM 940 C CA . SER A 1 127 ? -13.084 8.494 0.604 1.00 61.06 127 SER A CA 1
ATOM 941 C C . SER A 1 127 ? -11.809 8.206 1.414 1.00 61.06 127 SER A C 1
ATOM 943 O O . SER A 1 127 ? -11.919 7.582 2.473 1.00 61.06 127 SER A O 1
ATOM 945 N N . LEU A 1 128 ? -10.619 8.582 0.935 1.00 65.44 128 LEU A N 1
ATOM 946 C CA . LEU A 1 128 ? -9.340 8.329 1.618 1.00 65.44 128 LEU A CA 1
ATOM 947 C C . LEU A 1 128 ? -8.899 9.541 2.449 1.00 65.44 128 LEU A C 1
ATOM 949 O O . LEU A 1 128 ? -9.236 10.678 2.132 1.00 65.44 128 LEU A O 1
ATOM 953 N N . ALA A 1 129 ? -8.128 9.304 3.517 1.00 68.62 129 ALA A N 1
ATOM 954 C CA . ALA A 1 129 ? -7.540 10.396 4.300 1.00 68.62 129 ALA A CA 1
ATOM 955 C C . ALA A 1 129 ? -6.391 11.101 3.561 1.00 68.62 129 ALA A C 1
ATOM 957 O O . ALA A 1 129 ? -6.143 12.280 3.793 1.00 68.62 129 ALA A O 1
ATOM 958 N N . VAL A 1 130 ? -5.676 10.354 2.717 1.00 80.38 130 VAL A N 1
ATOM 959 C CA . VAL A 1 130 ? -4.526 10.788 1.917 1.00 80.38 130 VAL A CA 1
ATOM 960 C C . VAL A 1 130 ? -4.555 9.989 0.608 1.00 80.38 130 VAL A C 1
ATOM 962 O O . VAL A 1 130 ? -4.912 8.805 0.659 1.00 80.38 130 VAL A O 1
ATOM 965 N N . PRO A 1 131 ? -4.183 10.577 -0.545 1.00 85.62 131 PRO A N 1
ATOM 966 C CA . PRO A 1 131 ? -4.038 9.837 -1.795 1.00 85.62 131 PRO A CA 1
ATOM 967 C C . PRO A 1 131 ? -3.132 8.609 -1.646 1.00 85.62 131 PRO A C 1
ATOM 969 O O . PRO A 1 131 ? -2.148 8.615 -0.900 1.00 85.62 131 PRO A O 1
ATOM 972 N N . ALA A 1 132 ? -3.455 7.537 -2.365 1.00 91.62 132 ALA A N 1
ATOM 973 C CA . ALA A 1 132 ? -2.586 6.370 -2.430 1.00 91.62 132 ALA A CA 1
ATOM 974 C C . ALA A 1 132 ? -1.352 6.694 -3.283 1.00 91.62 132 ALA A C 1
ATOM 976 O O . ALA A 1 132 ? -1.453 7.449 -4.248 1.00 91.62 132 ALA A O 1
ATOM 977 N N . HIS A 1 133 ? -0.195 6.140 -2.932 1.00 92.69 133 HIS A N 1
ATOM 978 C CA . HIS A 1 133 ? 1.058 6.411 -3.638 1.00 92.69 133 HIS A CA 1
ATOM 979 C C . HIS A 1 133 ? 1.701 5.112 -4.110 1.00 92.69 133 HIS A C 1
ATOM 981 O O . HIS A 1 133 ? 1.594 4.083 -3.443 1.00 92.69 133 HIS A O 1
ATOM 987 N N . TYR A 1 134 ? 2.408 5.158 -5.235 1.00 94.44 134 TYR A N 1
ATOM 988 C CA . TYR A 1 134 ? 3.253 4.056 -5.689 1.00 94.44 134 TYR A CA 1
ATOM 989 C C . TYR A 1 134 ? 4.662 4.532 -6.030 1.00 94.44 134 TYR A C 1
ATOM 991 O O . TYR A 1 134 ? 4.891 5.686 -6.388 1.00 94.44 134 TYR A O 1
ATOM 999 N N . VAL A 1 135 ? 5.614 3.613 -5.927 1.00 94.25 135 VAL A N 1
ATOM 1000 C CA . VAL A 1 135 ? 7.022 3.797 -6.273 1.00 94.25 135 VAL A CA 1
ATOM 1001 C C . VAL A 1 135 ? 7.446 2.625 -7.147 1.00 94.25 135 VAL A C 1
ATOM 1003 O O . VAL A 1 135 ? 7.110 1.478 -6.853 1.00 94.25 135 VAL A O 1
ATOM 1006 N N . ILE A 1 136 ? 8.184 2.910 -8.217 1.00 94.25 136 ILE A N 1
ATOM 1007 C CA . ILE A 1 136 ? 8.684 1.900 -9.151 1.00 94.25 136 ILE A CA 1
ATOM 1008 C C . ILE A 1 136 ? 10.202 1.845 -9.044 1.00 94.25 136 ILE A C 1
ATOM 1010 O O . ILE A 1 136 ? 10.871 2.862 -9.191 1.00 94.25 136 ILE A O 1
ATOM 1014 N N . GLU A 1 137 ? 10.746 0.654 -8.843 1.00 91.50 137 GLU A N 1
ATOM 1015 C CA . GLU A 1 137 ? 12.178 0.369 -8.853 1.00 91.50 137 GLU A CA 1
ATOM 1016 C C . GLU A 1 137 ? 12.525 -0.538 -10.031 1.00 91.50 137 GLU A C 1
ATOM 1018 O O . GLU A 1 137 ? 11.809 -1.497 -10.335 1.00 91.50 137 GLU A O 1
ATOM 1023 N N . GLN A 1 138 ? 13.658 -0.289 -10.675 1.00 88.88 138 GLN A N 1
ATOM 1024 C CA . GLN A 1 138 ? 14.218 -1.231 -11.636 1.00 88.88 138 GLN A CA 1
ATOM 1025 C C . GLN A 1 138 ? 14.929 -2.356 -10.877 1.00 88.88 138 GLN A C 1
ATOM 1027 O O . GLN A 1 138 ? 15.922 -2.093 -10.213 1.00 88.88 138 GLN A O 1
ATOM 1032 N N . TYR A 1 139 ? 14.452 -3.598 -10.988 1.00 83.88 139 TYR A N 1
ATOM 1033 C CA . TYR A 1 139 ? 14.995 -4.740 -10.240 1.00 83.88 139 TYR A CA 1
ATOM 1034 C C . TYR A 1 139 ? 16.002 -5.563 -11.050 1.00 83.88 139 TYR A C 1
ATOM 1036 O O . TYR A 1 139 ? 17.032 -5.997 -10.546 1.00 83.88 139 TYR A O 1
ATOM 1044 N N . ARG A 1 140 ? 15.718 -5.817 -12.332 1.00 82.56 140 ARG A N 1
ATOM 1045 C CA . ARG A 1 140 ? 16.638 -6.577 -13.192 1.00 82.56 140 ARG A CA 1
ATOM 1046 C C . ARG A 1 140 ? 16.391 -6.291 -14.662 1.00 82.56 140 ARG A C 1
ATOM 1048 O O . ARG A 1 140 ? 15.247 -6.209 -15.095 1.00 82.56 140 ARG A O 1
ATOM 1055 N N . LEU A 1 141 ? 17.465 -6.238 -15.440 1.00 79.75 141 LEU A N 1
ATOM 1056 C CA . LEU A 1 141 ? 17.406 -6.278 -16.897 1.00 79.75 141 LEU A CA 1
ATOM 1057 C C . LEU A 1 141 ? 17.962 -7.618 -17.373 1.00 79.75 141 LEU A C 1
ATOM 1059 O O . LEU A 1 141 ? 19.044 -8.030 -16.954 1.00 79.75 141 LEU A O 1
ATOM 1063 N N . VAL A 1 142 ? 17.213 -8.297 -18.232 1.00 77.44 142 VAL A N 1
ATOM 1064 C CA . VAL A 1 142 ? 17.658 -9.487 -18.953 1.00 77.44 142 VAL A CA 1
ATOM 1065 C C . VAL A 1 142 ? 17.640 -9.151 -20.436 1.00 77.44 142 VAL A C 1
ATOM 1067 O O . VAL A 1 142 ? 16.619 -8.745 -20.989 1.00 77.44 142 VAL A O 1
ATOM 1070 N N . SER A 1 143 ? 18.789 -9.305 -21.079 1.00 71.25 143 SER A N 1
ATOM 1071 C CA . SER A 1 143 ? 18.940 -9.134 -22.520 1.00 71.25 143 SER A CA 1
ATOM 1072 C C . SER A 1 143 ? 19.578 -10.385 -23.101 1.00 71.25 143 SER A C 1
ATOM 1074 O O . SER A 1 143 ? 20.615 -10.811 -22.591 1.00 71.25 143 SER A O 1
ATOM 1076 N N . ASP A 1 144 ? 19.026 -10.920 -24.188 1.00 62.06 144 ASP A N 1
ATOM 1077 C CA . ASP A 1 144 ? 19.502 -12.153 -24.840 1.00 62.06 144 ASP A CA 1
ATOM 1078 C C . ASP A 1 144 ? 20.790 -11.946 -25.679 1.00 62.06 144 ASP A C 1
ATOM 1080 O O . ASP A 1 144 ? 21.025 -12.607 -26.687 1.00 62.06 144 ASP A O 1
ATOM 1084 N N . GLY A 1 145 ? 21.661 -11.021 -25.262 1.00 58.28 145 GLY A N 1
ATOM 1085 C CA . GLY A 1 145 ? 22.855 -10.608 -26.004 1.00 58.28 145 GLY A CA 1
ATOM 1086 C C . GLY A 1 145 ? 22.548 -9.698 -27.202 1.00 58.28 145 GLY A C 1
ATOM 1087 O O . GLY A 1 145 ? 21.410 -9.284 -27.433 1.00 58.28 145 GLY A O 1
ATOM 1088 N N . GLU A 1 146 ? 23.578 -9.338 -27.968 1.00 58.53 146 GLU A N 1
ATOM 1089 C CA . GLU A 1 146 ? 23.450 -8.578 -29.226 1.00 58.53 146 GLU A CA 1
ATOM 1090 C C . GLU A 1 146 ? 23.053 -9.479 -30.400 1.00 58.53 146 GLU A C 1
ATOM 1092 O O . GLU A 1 146 ? 23.626 -9.436 -31.485 1.00 58.53 146 GLU A O 1
ATOM 1097 N N . SER A 1 147 ? 22.081 -10.360 -30.171 1.00 54.94 147 SER A N 1
ATOM 1098 C CA . SER A 1 147 ? 21.503 -11.136 -31.255 1.00 54.94 147 SER A CA 1
ATOM 1099 C C . SER A 1 147 ? 20.518 -10.246 -32.016 1.00 54.94 147 SER A C 1
ATOM 1101 O O . SER A 1 147 ? 19.671 -9.566 -31.434 1.00 54.94 147 SER A O 1
ATOM 1103 N N . VAL A 1 148 ? 20.693 -10.214 -33.331 1.00 59.88 148 VAL A N 1
ATOM 1104 C CA . VAL A 1 148 ? 19.824 -9.541 -34.292 1.00 59.88 148 VAL A CA 1
ATOM 1105 C C . VAL A 1 148 ? 18.931 -10.613 -34.916 1.00 59.88 148 VAL A C 1
ATOM 1107 O O . VAL A 1 148 ? 19.413 -11.701 -35.243 1.00 59.88 148 VAL A O 1
ATOM 1110 N N . ASP A 1 149 ? 17.629 -10.353 -35.022 1.00 64.56 149 ASP A N 1
ATOM 1111 C CA . ASP A 1 149 ? 16.700 -11.281 -35.667 1.00 64.56 149 ASP A CA 1
ATOM 1112 C C . ASP A 1 149 ? 16.941 -11.363 -37.189 1.00 64.56 149 ASP A C 1
ATOM 1114 O O . ASP A 1 149 ? 17.709 -10.599 -37.774 1.00 64.56 149 ASP A O 1
ATOM 1118 N N . VAL A 1 150 ? 16.267 -12.300 -37.862 1.00 63.19 150 VAL A N 1
ATOM 1119 C CA . VAL A 1 150 ? 16.390 -12.511 -39.321 1.00 63.19 150 VAL A CA 1
ATOM 1120 C C . VAL A 1 150 ? 16.026 -11.252 -40.136 1.00 63.19 150 VAL A C 1
ATOM 1122 O O . VAL A 1 150 ? 16.400 -11.152 -41.302 1.00 63.19 150 VAL A O 1
ATOM 1125 N N . ASN A 1 151 ? 15.356 -10.269 -39.524 1.00 67.75 151 ASN A N 1
ATOM 1126 C CA . ASN A 1 151 ? 14.935 -9.011 -40.137 1.00 67.75 151 ASN A CA 1
ATOM 1127 C C . ASN A 1 151 ? 15.814 -7.809 -39.743 1.00 67.75 151 ASN A C 1
ATOM 1129 O O . ASN A 1 151 ? 15.456 -6.674 -40.062 1.00 67.75 151 ASN A O 1
ATOM 1133 N N . GLY A 1 152 ? 16.942 -8.012 -39.056 1.00 63.53 152 GLY A N 1
ATOM 1134 C CA . GLY A 1 152 ? 17.825 -6.909 -38.672 1.00 63.53 152 GLY A CA 1
ATOM 1135 C C . GLY A 1 152 ? 17.405 -6.162 -37.400 1.00 63.53 152 GLY A C 1
ATOM 1136 O O . GLY A 1 152 ? 18.027 -5.153 -37.073 1.00 63.53 152 GLY A O 1
ATOM 1137 N N . ARG A 1 153 ? 16.377 -6.618 -36.668 1.00 64.19 153 ARG A N 1
ATOM 1138 C CA . ARG A 1 153 ? 15.934 -5.977 -35.418 1.00 64.19 153 ARG A CA 1
ATOM 1139 C C . ARG A 1 153 ? 16.731 -6.514 -34.236 1.00 64.19 153 ARG A C 1
ATOM 1141 O O . ARG A 1 153 ? 16.922 -7.722 -34.090 1.00 64.19 153 ARG A O 1
ATOM 1148 N N . LEU A 1 154 ? 17.163 -5.612 -33.360 1.00 66.62 154 LEU A N 1
ATOM 1149 C CA . LEU A 1 154 ? 17.784 -5.983 -32.094 1.00 66.62 154 LEU A CA 1
ATOM 1150 C C . LEU A 1 154 ? 16.781 -6.735 -31.210 1.00 66.62 154 LEU A C 1
ATOM 1152 O O . LEU A 1 154 ? 15.614 -6.347 -31.108 1.00 66.62 154 LEU A O 1
ATOM 1156 N N . GLN A 1 155 ? 17.246 -7.795 -30.545 1.00 68.06 155 GLN A N 1
ATOM 1157 C CA . GLN A 1 155 ? 16.417 -8.539 -29.600 1.00 68.06 155 GLN A CA 1
ATOM 1158 C C . GLN A 1 155 ? 15.915 -7.619 -28.467 1.00 68.06 155 GLN A C 1
ATOM 1160 O O . GLN A 1 155 ? 16.700 -6.868 -27.875 1.00 68.06 155 GLN A O 1
ATOM 1165 N N . PRO A 1 156 ? 14.615 -7.670 -28.145 1.00 71.62 156 PRO A N 1
ATOM 1166 C CA . PRO A 1 156 ? 14.014 -6.783 -27.159 1.00 71.62 156 PRO A CA 1
ATOM 1167 C C . PRO A 1 156 ? 14.409 -7.144 -25.719 1.00 71.62 156 PRO A C 1
ATOM 1169 O O . PRO A 1 156 ? 14.507 -8.320 -25.361 1.00 71.62 156 PRO A O 1
ATOM 1172 N N . ILE A 1 157 ? 14.583 -6.124 -24.876 1.00 80.00 157 ILE A N 1
ATOM 1173 C CA . ILE A 1 157 ? 15.066 -6.235 -23.491 1.00 80.00 157 ILE A CA 1
ATOM 1174 C C . ILE A 1 157 ? 13.902 -6.611 -22.572 1.00 80.00 157 ILE A C 1
ATOM 1176 O O . ILE A 1 157 ? 12.862 -5.952 -22.589 1.00 80.00 157 ILE A O 1
ATOM 1180 N N . LEU A 1 158 ? 14.069 -7.641 -21.742 1.00 84.75 158 LEU A N 1
ATOM 1181 C CA . LEU A 1 158 ? 13.117 -7.987 -20.688 1.00 84.75 158 LEU A CA 1
ATOM 1182 C C . LEU A 1 158 ? 13.517 -7.274 -19.391 1.00 84.75 158 LEU A C 1
ATOM 1184 O O . LEU A 1 158 ? 14.542 -7.591 -18.790 1.00 84.75 158 LEU A O 1
ATOM 1188 N N . ALA A 1 159 ? 12.703 -6.320 -18.951 1.00 87.38 159 ALA A N 1
ATOM 1189 C CA . ALA A 1 159 ? 12.932 -5.568 -17.726 1.00 87.38 159 ALA A CA 1
ATOM 1190 C C . ALA A 1 159 ? 11.939 -5.970 -16.633 1.00 87.38 159 ALA A C 1
ATOM 1192 O O . ALA A 1 159 ? 10.722 -5.957 -16.835 1.00 87.38 159 ALA A O 1
ATOM 1193 N N . PHE A 1 160 ? 12.479 -6.301 -15.464 1.00 90.25 160 PHE A N 1
ATOM 1194 C CA . PHE A 1 160 ? 11.744 -6.552 -14.235 1.00 90.25 160 PHE A CA 1
ATOM 1195 C C . PHE A 1 160 ? 11.724 -5.275 -13.401 1.00 90.25 160 PHE A C 1
ATOM 1197 O O . PHE A 1 160 ? 12.775 -4.768 -13.001 1.00 90.25 160 PHE A O 1
ATOM 1204 N N . HIS A 1 161 ? 10.522 -4.792 -13.123 1.00 92.88 161 HIS A N 1
ATOM 1205 C CA . HIS A 1 161 ? 10.258 -3.656 -12.256 1.00 92.88 161 HIS A CA 1
ATOM 1206 C C . HIS A 1 161 ? 9.619 -4.154 -10.967 1.00 92.88 161 HIS A C 1
ATOM 1208 O O . HIS A 1 161 ? 8.760 -5.034 -11.000 1.00 92.88 161 HIS A O 1
ATOM 1214 N N . ARG A 1 162 ? 10.021 -3.593 -9.833 1.00 93.94 162 ARG A N 1
ATOM 1215 C CA . ARG A 1 162 ? 9.370 -3.814 -8.546 1.00 93.94 162 ARG A CA 1
ATOM 1216 C C . ARG A 1 162 ? 8.539 -2.587 -8.227 1.00 93.94 162 ARG A C 1
ATOM 1218 O O . ARG A 1 162 ? 9.065 -1.482 -8.187 1.00 93.94 162 ARG A O 1
ATOM 1225 N N . ILE A 1 163 ? 7.246 -2.782 -8.042 1.00 94.75 163 ILE A N 1
ATOM 1226 C CA . ILE A 1 163 ? 6.310 -1.703 -7.750 1.00 94.75 163 ILE A CA 1
ATOM 1227 C C . ILE A 1 163 ? 5.893 -1.872 -6.303 1.00 94.75 163 ILE A C 1
ATOM 1229 O O . ILE A 1 163 ? 5.385 -2.931 -5.930 1.00 94.75 163 ILE A O 1
ATOM 1233 N N . THR A 1 164 ? 6.117 -0.845 -5.497 1.00 94.94 164 THR A N 1
ATOM 1234 C CA . THR A 1 164 ? 5.698 -0.807 -4.099 1.00 94.94 164 THR A CA 1
ATOM 1235 C C . THR A 1 164 ? 4.639 0.274 -3.959 1.00 94.94 164 THR A C 1
ATOM 1237 O O . THR A 1 164 ? 4.897 1.436 -4.267 1.00 94.94 164 THR A O 1
ATOM 1240 N N . ALA A 1 165 ? 3.450 -0.103 -3.506 1.00 94.50 165 ALA A N 1
ATOM 1241 C CA . ALA A 1 165 ? 2.314 0.791 -3.339 1.00 94.50 165 ALA A CA 1
ATOM 1242 C C . ALA A 1 165 ? 1.925 0.914 -1.865 1.00 94.50 165 ALA A C 1
ATOM 1244 O O . ALA A 1 165 ? 2.028 -0.052 -1.103 1.00 94.50 165 ALA A O 1
ATOM 1245 N N . ILE A 1 166 ? 1.451 2.093 -1.472 1.00 92.50 166 ILE A N 1
ATOM 1246 C CA . ILE A 1 166 ? 0.885 2.371 -0.156 1.00 92.50 166 ILE A CA 1
ATOM 1247 C C . ILE A 1 166 ? -0.539 2.900 -0.301 1.00 92.50 166 ILE A C 1
ATOM 1249 O O . ILE A 1 166 ? -0.812 3.841 -1.046 1.00 92.50 166 ILE A O 1
ATOM 1253 N N . GLY A 1 167 ? -1.441 2.299 0.465 1.00 92.00 167 GLY A N 1
ATOM 1254 C CA . GLY A 1 167 ? -2.803 2.766 0.653 1.00 92.00 167 GLY A CA 1
ATOM 1255 C C . GLY A 1 167 ? -3.038 3.149 2.107 1.00 92.00 167 GLY A C 1
ATOM 1256 O O . GLY A 1 167 ? -2.534 2.509 3.040 1.00 92.00 167 GLY A O 1
ATOM 1257 N N . ILE A 1 168 ? -3.789 4.229 2.297 1.00 90.31 168 ILE A N 1
ATOM 1258 C CA . ILE A 1 168 ? -4.091 4.807 3.604 1.00 90.31 168 ILE A CA 1
ATOM 1259 C C . ILE A 1 168 ? -5.605 4.796 3.769 1.00 90.31 168 ILE A C 1
ATOM 1261 O O . ILE A 1 168 ? -6.325 5.282 2.905 1.00 90.31 168 ILE A O 1
ATOM 1265 N N . GLY A 1 169 ? -6.089 4.225 4.871 1.00 89.12 169 GLY A N 1
ATOM 1266 C CA . GLY A 1 169 ? -7.517 4.183 5.171 1.00 89.12 169 GLY A CA 1
ATOM 1267 C C . GLY A 1 169 ? -8.097 5.570 5.470 1.00 89.12 169 GLY A C 1
ATOM 1268 O O . GLY A 1 169 ? -7.478 6.616 5.270 1.00 89.12 169 GLY A O 1
ATOM 1269 N N . ARG A 1 170 ? -9.293 5.595 6.050 1.00 88.50 170 ARG A N 1
ATOM 1270 C CA . ARG A 1 170 ? -9.897 6.807 6.624 1.00 88.50 170 ARG A CA 1
ATOM 1271 C C . ARG A 1 170 ? -9.067 7.361 7.787 1.00 88.50 170 ARG A C 1
ATOM 1273 O O . ARG A 1 170 ? -9.166 8.544 8.104 1.00 88.50 170 ARG A O 1
ATOM 1280 N N . ARG A 1 171 ? -8.258 6.527 8.447 1.00 88.56 171 ARG A N 1
ATOM 1281 C CA . ARG A 1 171 ? -7.270 6.963 9.445 1.00 88.56 171 ARG A CA 1
ATOM 1282 C C . ARG A 1 171 ? -5.867 6.891 8.860 1.00 88.56 171 ARG A C 1
ATOM 1284 O O . ARG A 1 171 ? -5.451 5.848 8.371 1.00 88.56 171 ARG A O 1
ATOM 1291 N N . VAL A 1 172 ? -5.084 7.953 9.050 1.00 86.25 172 VAL A N 1
ATOM 1292 C CA . VAL A 1 172 ? -3.677 8.026 8.605 1.00 86.25 172 VAL A CA 1
ATOM 1293 C C . VAL A 1 172 ? -2.796 6.930 9.228 1.00 86.25 172 VAL A C 1
ATOM 1295 O O . VAL A 1 172 ? -1.770 6.556 8.663 1.00 86.25 172 VAL A O 1
ATOM 1298 N N . THR A 1 173 ? -3.193 6.390 10.383 1.00 87.75 173 THR A N 1
ATOM 1299 C CA . THR A 1 173 ? -2.516 5.273 11.062 1.00 87.75 173 THR A CA 1
ATOM 1300 C C . THR A 1 173 ? -2.765 3.920 10.402 1.00 87.75 173 THR A C 1
ATOM 1302 O O . THR A 1 173 ? -1.970 3.000 10.580 1.00 87.75 173 THR A O 1
ATOM 1305 N N . THR A 1 174 ? -3.862 3.777 9.658 1.00 91.00 174 THR A N 1
ATOM 1306 C CA . THR A 1 174 ? -4.241 2.527 9.003 1.00 91.00 174 THR A CA 1
ATOM 1307 C C . THR A 1 174 ? -3.605 2.489 7.628 1.00 91.00 174 THR A C 1
ATOM 1309 O O . THR A 1 174 ? -4.117 3.061 6.669 1.00 91.00 174 THR A O 1
ATOM 1312 N N . ARG A 1 175 ? -2.448 1.833 7.556 1.00 90.25 175 ARG A N 1
ATOM 1313 C CA . ARG A 1 175 ? -1.619 1.761 6.353 1.00 90.25 175 ARG A CA 1
ATOM 1314 C C . ARG A 1 175 ? -1.520 0.321 5.879 1.00 90.25 175 ARG A C 1
ATOM 1316 O O . ARG A 1 175 ? -1.335 -0.599 6.685 1.00 90.25 175 ARG A O 1
ATOM 1323 N N . VAL A 1 176 ? -1.622 0.141 4.573 1.00 92.31 176 VAL A N 1
ATOM 1324 C CA . VAL A 1 176 ? -1.384 -1.128 3.889 1.00 92.31 176 VAL A CA 1
ATOM 1325 C C . VAL A 1 176 ? -0.363 -0.869 2.796 1.00 92.31 176 VAL A C 1
ATOM 1327 O O . VAL A 1 176 ? -0.430 0.143 2.104 1.00 92.31 176 VAL A O 1
ATOM 1330 N N . ARG A 1 177 ? 0.610 -1.769 2.678 1.00 92.56 177 ARG A N 1
ATOM 1331 C CA . ARG A 1 177 ? 1.647 -1.713 1.654 1.00 92.56 177 ARG A CA 1
ATOM 1332 C C . ARG A 1 177 ? 1.588 -2.991 0.843 1.00 92.56 177 ARG A C 1
ATOM 1334 O O . ARG A 1 177 ? 1.492 -4.070 1.428 1.00 92.56 177 ARG A O 1
ATOM 1341 N N . LEU A 1 178 ? 1.637 -2.853 -0.472 1.00 94.88 178 LEU A N 1
ATOM 1342 C CA . LEU A 1 178 ? 1.640 -3.959 -1.421 1.00 94.88 178 LEU A CA 1
ATOM 1343 C C . LEU A 1 178 ? 2.889 -3.870 -2.283 1.00 94.88 178 LEU A C 1
ATOM 1345 O O . LEU A 1 178 ? 3.400 -2.781 -2.540 1.00 94.88 178 LEU A O 1
ATOM 1349 N N . GLN A 1 179 ? 3.374 -5.022 -2.726 1.00 93.69 179 GLN A N 1
ATOM 1350 C CA . GLN A 1 179 ? 4.517 -5.091 -3.616 1.00 93.69 179 GLN A CA 1
ATOM 1351 C C . GLN A 1 179 ? 4.277 -6.124 -4.709 1.00 93.69 179 GLN A C 1
ATOM 1353 O O . GLN A 1 179 ? 3.882 -7.253 -4.425 1.00 93.69 179 GLN A O 1
ATOM 1358 N N . SER A 1 180 ? 4.547 -5.727 -5.949 1.00 94.12 180 SER A N 1
ATOM 1359 C CA . SER A 1 180 ? 4.452 -6.577 -7.136 1.00 94.12 180 SER A CA 1
ATOM 1360 C C . SER A 1 180 ? 5.749 -6.519 -7.930 1.00 94.12 180 SER A C 1
ATOM 1362 O O . SER A 1 180 ? 6.494 -5.538 -7.870 1.00 94.12 180 SER A O 1
ATOM 1364 N N . THR A 1 181 ? 6.022 -7.580 -8.686 1.00 93.38 181 THR A N 1
ATOM 1365 C CA . THR A 1 181 ? 7.093 -7.595 -9.685 1.00 93.38 181 THR A CA 1
ATOM 1366 C C . THR A 1 181 ? 6.464 -7.664 -11.065 1.00 93.38 181 THR A C 1
ATOM 1368 O O . THR A 1 181 ? 5.841 -8.661 -11.422 1.00 93.38 181 THR A O 1
ATOM 1371 N N . PHE A 1 182 ? 6.655 -6.611 -11.849 1.00 92.62 182 PHE A N 1
ATOM 1372 C CA . PHE A 1 182 ? 6.117 -6.476 -13.190 1.00 92.62 182 PHE A CA 1
ATOM 1373 C C . PHE A 1 182 ? 7.227 -6.669 -14.225 1.00 92.62 182 PHE A C 1
ATOM 1375 O O . PHE A 1 182 ? 8.207 -5.922 -14.261 1.00 92.62 182 PHE A O 1
ATOM 1382 N N . ALA A 1 183 ? 7.084 -7.684 -15.074 1.00 90.31 183 ALA A N 1
ATOM 1383 C CA . ALA A 1 183 ? 8.017 -7.954 -16.159 1.00 90.31 183 ALA A CA 1
ATOM 1384 C C . ALA A 1 183 ? 7.455 -7.418 -17.475 1.00 90.31 183 ALA A C 1
ATOM 1386 O O . ALA A 1 183 ? 6.331 -7.746 -17.860 1.00 90.31 183 ALA A O 1
ATOM 1387 N N . ARG A 1 184 ? 8.252 -6.630 -18.196 1.00 87.69 184 ARG A N 1
ATOM 1388 C CA . ARG A 1 184 ? 7.868 -6.127 -19.512 1.00 87.69 184 ARG A CA 1
ATOM 1389 C C . ARG A 1 184 ? 9.023 -6.157 -20.490 1.00 87.69 184 ARG A C 1
ATOM 1391 O O . ARG A 1 184 ? 10.174 -5.911 -20.142 1.00 87.69 184 ARG A O 1
ATOM 1398 N N . ARG A 1 185 ? 8.681 -6.484 -21.730 1.00 86.00 185 ARG A N 1
ATOM 1399 C CA . ARG A 1 185 ? 9.593 -6.478 -22.862 1.00 86.00 185 ARG A CA 1
ATOM 1400 C C . ARG A 1 185 ? 9.544 -5.105 -23.533 1.00 86.00 185 ARG A C 1
ATOM 1402 O O . ARG A 1 185 ? 8.460 -4.631 -23.865 1.00 86.00 185 ARG A O 1
ATOM 1409 N N . TYR A 1 186 ? 10.709 -4.501 -23.716 1.00 83.56 186 TYR A N 1
ATOM 1410 C CA . TYR A 1 186 ? 10.894 -3.200 -24.347 1.00 83.56 186 TYR A CA 1
ATOM 1411 C C . TYR A 1 186 ? 11.707 -3.358 -25.624 1.00 83.56 186 TYR A C 1
ATOM 1413 O O . TYR A 1 186 ? 12.604 -4.203 -25.702 1.00 83.56 186 TYR A O 1
ATOM 1421 N N . GLU A 1 187 ? 11.403 -2.542 -26.626 1.00 79.94 187 GLU A N 1
ATOM 1422 C CA . GLU A 1 187 ? 12.245 -2.458 -27.813 1.00 79.94 187 GLU A CA 1
ATOM 1423 C C . GLU A 1 187 ? 13.592 -1.830 -27.437 1.00 79.94 187 GLU A C 1
ATOM 1425 O O . GLU A 1 187 ? 13.659 -0.895 -26.633 1.00 79.94 187 GLU A O 1
ATOM 1430 N N . ARG A 1 188 ? 14.682 -2.380 -27.981 1.00 68.94 188 ARG A N 1
ATOM 1431 C CA . ARG A 1 188 ? 16.005 -1.769 -27.845 1.00 68.94 188 ARG A CA 1
ATOM 1432 C C . ARG A 1 188 ? 16.066 -0.599 -28.828 1.00 68.94 188 ARG A C 1
ATOM 1434 O O . ARG A 1 188 ? 15.867 -0.807 -30.020 1.00 68.94 188 ARG A O 1
ATOM 1441 N N . LEU A 1 189 ? 16.320 0.606 -28.319 1.00 67.00 189 LEU A N 1
ATOM 1442 C CA . LEU A 1 189 ? 16.627 1.766 -29.156 1.00 67.00 189 LEU A CA 1
ATOM 1443 C C . LEU A 1 189 ? 17.943 1.519 -29.902 1.00 67.00 189 LEU A C 1
ATOM 1445 O O . LEU A 1 189 ? 18.876 0.968 -29.315 1.00 67.00 189 LEU A O 1
ATOM 1449 N N . ASN A 1 190 ? 18.016 1.916 -31.172 1.00 62.59 190 ASN A N 1
ATOM 1450 C CA . ASN A 1 190 ? 19.281 1.929 -31.903 1.00 62.59 190 ASN A CA 1
ATOM 1451 C C . ASN A 1 190 ? 20.182 3.032 -31.323 1.00 62.59 190 ASN A C 1
ATOM 1453 O O . ASN A 1 190 ? 19.675 4.065 -30.887 1.00 62.59 190 ASN A O 1
ATOM 1457 N N . ASP A 1 191 ? 21.505 2.843 -31.346 1.00 58.59 191 ASP A N 1
ATOM 1458 C CA . ASP A 1 191 ? 22.465 3.836 -30.825 1.00 58.59 191 ASP A CA 1
ATOM 1459 C C . ASP A 1 191 ? 22.294 5.230 -31.473 1.00 58.59 191 ASP A C 1
ATOM 1461 O O . ASP A 1 191 ? 22.546 6.247 -30.829 1.00 58.59 191 ASP A O 1
ATOM 1465 N N . ASP A 1 192 ? 21.775 5.299 -32.705 1.00 54.94 192 ASP A N 1
ATOM 1466 C CA . ASP A 1 192 ? 21.481 6.553 -33.415 1.00 54.94 192 ASP A CA 1
ATOM 1467 C C . ASP A 1 192 ? 20.307 7.353 -32.804 1.00 54.94 192 ASP A C 1
ATOM 1469 O O . ASP A 1 192 ? 20.276 8.582 -32.896 1.00 54.94 192 ASP A O 1
ATOM 1473 N N . ASP A 1 193 ? 19.365 6.690 -32.124 1.00 53.12 193 ASP A N 1
ATOM 1474 C CA . ASP A 1 193 ? 18.171 7.318 -31.532 1.00 53.12 193 ASP A CA 1
ATOM 1475 C C . ASP A 1 193 ? 18.428 7.864 -30.112 1.00 53.12 193 ASP A C 1
ATOM 1477 O O . ASP A 1 193 ? 17.610 8.600 -29.551 1.00 53.12 193 ASP A O 1
ATOM 1481 N N . GLN A 1 194 ? 19.578 7.534 -29.513 1.00 49.53 194 GLN A N 1
ATOM 1482 C CA . GLN A 1 194 ? 19.921 7.897 -28.133 1.00 49.53 194 GLN A CA 1
ATOM 1483 C C . GLN A 1 194 ? 20.299 9.385 -27.966 1.00 49.53 194 GLN A C 1
ATOM 1485 O O . GLN A 1 194 ? 20.290 9.907 -26.850 1.00 49.53 194 GLN A O 1
ATOM 1490 N N . PHE A 1 195 ? 20.587 10.096 -29.064 1.00 41.03 195 PHE A N 1
ATOM 1491 C CA . PHE A 1 195 ? 21.079 11.482 -29.049 1.00 41.03 195 PHE A CA 1
ATOM 1492 C C . PHE A 1 195 ? 19.985 12.563 -29.045 1.00 41.03 195 PHE A C 1
ATOM 1494 O O . PHE A 1 195 ? 20.297 13.747 -28.926 1.00 41.03 195 PHE A O 1
ATOM 1501 N N . VAL A 1 196 ? 18.702 12.205 -29.152 1.00 47.81 196 VAL A N 1
ATOM 1502 C CA . VAL A 1 196 ? 17.635 13.197 -29.398 1.00 47.81 196 VAL A CA 1
ATOM 1503 C C . VAL A 1 196 ? 17.195 13.966 -28.139 1.00 47.81 196 VAL A C 1
ATOM 1505 O O . VAL A 1 196 ? 16.539 14.997 -28.263 1.00 47.81 196 VAL A O 1
ATOM 1508 N N . ASN A 1 197 ? 17.564 13.545 -26.922 1.00 40.31 197 ASN A N 1
ATOM 1509 C CA . ASN A 1 197 ? 16.919 14.070 -25.704 1.00 40.31 197 ASN A CA 1
ATOM 1510 C C . ASN A 1 197 ? 17.820 14.761 -24.667 1.00 40.31 197 ASN A C 1
ATOM 1512 O O . ASN A 1 197 ? 17.398 14.943 -23.529 1.00 40.31 197 ASN A O 1
ATOM 1516 N N . VAL A 1 198 ? 19.034 15.179 -25.037 1.00 44.38 198 VAL A N 1
ATOM 1517 C CA . VAL A 1 198 ? 19.910 15.955 -24.128 1.00 44.38 198 VAL A CA 1
ATOM 1518 C C . VAL A 1 198 ? 19.883 17.461 -24.436 1.00 44.38 198 VAL A C 1
ATOM 1520 O O . VAL A 1 198 ? 20.040 18.271 -23.531 1.00 44.38 198 VAL A O 1
ATOM 1523 N N . ASP A 1 199 ? 19.589 17.858 -25.677 1.00 42.66 199 ASP A N 1
ATOM 1524 C CA . ASP A 1 199 ? 19.689 19.261 -26.130 1.00 42.66 199 ASP A CA 1
ATOM 1525 C C . ASP A 1 199 ? 18.372 20.065 -25.985 1.00 42.66 199 ASP A C 1
ATOM 1527 O O . ASP A 1 199 ? 18.324 21.283 -26.152 1.00 42.66 199 ASP A O 1
ATOM 1531 N N . SER A 1 200 ? 17.264 19.395 -25.655 1.00 44.22 200 SER A N 1
ATOM 1532 C CA . SER A 1 200 ? 15.928 20.013 -25.593 1.00 44.22 200 SER A CA 1
ATOM 1533 C C . SER A 1 200 ? 15.681 20.811 -24.310 1.00 44.22 200 SER A C 1
ATOM 1535 O O . SER A 1 200 ? 14.886 21.751 -24.319 1.00 44.22 200 SER A O 1
ATOM 1537 N N . ALA A 1 201 ? 16.338 20.440 -23.206 1.00 42.25 201 ALA A N 1
ATOM 1538 C CA . ALA A 1 201 ? 16.140 21.072 -21.900 1.00 42.25 201 ALA A CA 1
ATOM 1539 C C . ALA A 1 201 ? 16.895 22.407 -21.766 1.00 42.25 201 ALA A C 1
ATOM 1541 O O . ALA A 1 201 ? 16.413 23.313 -21.090 1.00 42.25 201 ALA A O 1
ATOM 1542 N N . ASP A 1 202 ? 18.026 22.565 -22.461 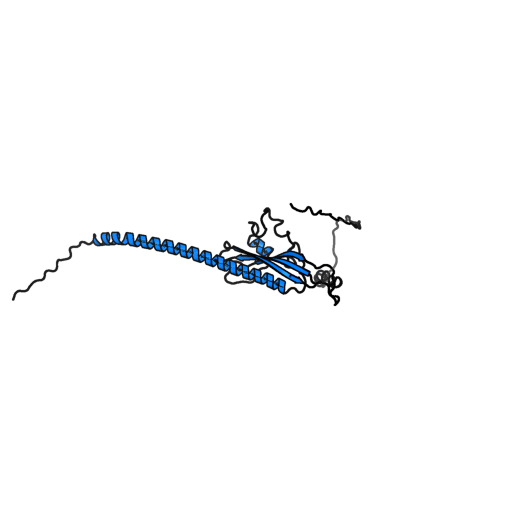1.00 41.03 202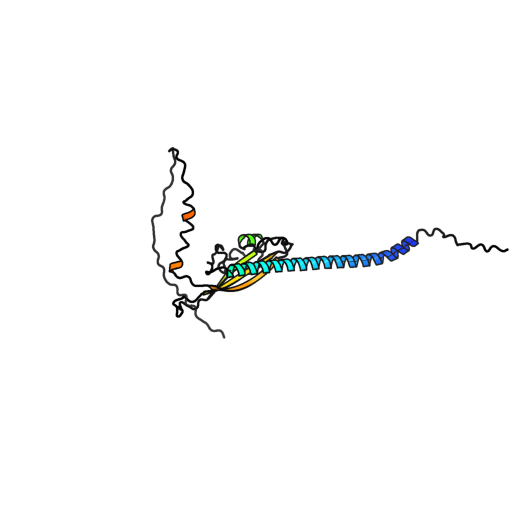 ASP A N 1
ATOM 1543 C CA . ASP A 1 202 ? 18.875 23.761 -22.355 1.00 41.03 202 ASP A CA 1
ATOM 1544 C C . ASP A 1 202 ? 18.366 24.924 -23.233 1.00 41.03 202 ASP A C 1
ATOM 1546 O O . ASP A 1 202 ? 18.528 26.105 -22.927 1.00 41.03 202 ASP A O 1
ATOM 1550 N N . ARG A 1 203 ? 17.622 24.617 -24.306 1.00 39.97 203 ARG A N 1
ATOM 1551 C CA . ARG A 1 203 ? 17.124 25.627 -25.261 1.00 39.97 203 ARG A CA 1
ATOM 1552 C C . ARG A 1 203 ? 15.877 26.391 -24.808 1.00 39.97 203 ARG A C 1
ATOM 1554 O O . ARG A 1 203 ? 15.488 27.356 -25.473 1.00 39.97 203 ARG A O 1
ATOM 1561 N N . VAL A 1 204 ? 15.239 25.988 -23.708 1.00 40.41 204 VAL A N 1
ATOM 1562 C CA . VAL A 1 204 ? 14.020 26.649 -23.201 1.00 40.41 204 VAL A CA 1
ATOM 1563 C C . VAL A 1 204 ? 14.353 27.891 -22.362 1.00 40.41 204 VAL A C 1
ATOM 1565 O O . VAL A 1 204 ? 13.548 28.820 -22.316 1.00 40.41 204 VAL A O 1
ATOM 1568 N N . VAL A 1 205 ? 15.554 27.981 -21.779 1.00 43.72 205 VAL A N 1
ATOM 1569 C CA . VAL A 1 205 ? 15.938 29.112 -20.911 1.00 43.72 205 VAL A CA 1
ATOM 1570 C C . VAL A 1 205 ? 16.375 30.354 -21.709 1.00 43.72 205 VAL A C 1
ATOM 1572 O O . VAL A 1 205 ? 16.189 31.478 -21.246 1.00 43.72 205 VAL A O 1
ATOM 1575 N N . GLU A 1 206 ? 16.857 30.208 -22.948 1.00 38.12 206 GLU A N 1
ATOM 1576 C CA . GLU A 1 206 ? 17.393 31.346 -23.723 1.00 38.12 206 GLU A CA 1
ATOM 1577 C C . GLU A 1 206 ? 16.356 32.175 -24.506 1.00 38.12 206 GLU A C 1
ATOM 1579 O O . GLU A 1 206 ? 16.687 33.230 -25.049 1.00 38.12 206 GLU A O 1
ATOM 1584 N N . ARG A 1 207 ? 15.081 31.767 -24.577 1.00 34.91 207 ARG A N 1
ATOM 1585 C CA . ARG A 1 207 ? 14.057 32.483 -25.378 1.00 34.91 207 ARG A CA 1
ATOM 1586 C C . ARG A 1 207 ? 13.124 33.383 -24.569 1.00 34.91 207 ARG A C 1
ATOM 1588 O O . ARG A 1 207 ? 11.990 33.622 -24.979 1.00 34.91 207 ARG A O 1
ATOM 1595 N N . GLY A 1 208 ? 13.604 33.907 -23.443 1.00 35.78 208 GLY A N 1
ATOM 1596 C CA . GLY A 1 208 ? 12.763 34.609 -22.479 1.00 35.78 208 GLY A CA 1
ATOM 1597 C C . GLY A 1 208 ? 13.292 35.921 -21.908 1.00 35.78 208 GLY A C 1
ATOM 1598 O O . GLY A 1 208 ? 12.875 36.240 -20.808 1.00 35.78 208 GLY A O 1
ATOM 1599 N N . ALA A 1 209 ? 14.165 36.693 -22.572 1.00 34.88 209 ALA A N 1
ATOM 1600 C CA . ALA A 1 209 ? 14.408 38.088 -22.159 1.00 34.88 209 ALA A CA 1
ATOM 1601 C C . ALA A 1 209 ? 15.167 38.924 -23.205 1.00 34.88 209 ALA A C 1
ATOM 1603 O O . ALA A 1 209 ? 16.389 39.009 -23.163 1.00 34.88 209 ALA A O 1
ATOM 1604 N N . VAL A 1 210 ? 14.455 39.636 -24.085 1.00 34.88 210 VAL A N 1
ATOM 1605 C CA . VAL A 1 210 ? 14.988 40.866 -24.701 1.00 34.88 210 VAL A CA 1
ATOM 1606 C C . VAL A 1 210 ? 13.854 41.873 -24.872 1.00 34.88 210 VAL A C 1
ATOM 1608 O O . VAL A 1 210 ? 13.066 41.731 -25.803 1.00 34.88 210 VAL A O 1
ATOM 1611 N N . LYS A 1 211 ? 13.794 42.898 -24.005 1.00 31.08 211 LYS A N 1
ATOM 1612 C CA . LYS A 1 211 ? 13.590 44.310 -24.400 1.00 31.08 211 LYS A CA 1
ATOM 1613 C C . LYS A 1 211 ? 13.707 45.252 -23.195 1.00 31.08 211 LYS A C 1
ATOM 1615 O O . LYS A 1 211 ? 12.892 45.188 -22.282 1.00 31.08 211 LYS A O 1
ATOM 1620 N N . GLY A 1 212 ? 14.664 46.175 -23.247 1.00 30.95 212 GLY A N 1
ATOM 1621 C CA . GLY A 1 212 ? 14.751 47.307 -22.324 1.00 30.95 212 GLY A CA 1
ATOM 1622 C C . GLY A 1 212 ? 16.139 47.937 -22.317 1.00 30.95 212 GLY A C 1
ATOM 1623 O O . GLY A 1 212 ? 16.980 47.552 -21.517 1.00 30.95 212 GLY A O 1
ATOM 1624 N N . GLU A 1 213 ? 16.379 48.877 -23.229 1.00 35.12 213 GLU A N 1
ATOM 1625 C CA . GLU A 1 213 ? 17.584 49.710 -23.242 1.00 35.12 213 GLU A CA 1
ATOM 1626 C C . GLU A 1 213 ? 17.536 50.805 -22.161 1.00 35.12 213 GLU A C 1
ATOM 1628 O O . GLU A 1 213 ? 16.482 51.391 -21.912 1.00 35.12 213 GLU A O 1
ATOM 1633 N N . GLY A 1 214 ? 18.695 51.117 -21.568 1.00 30.92 214 GLY A N 1
ATOM 1634 C CA . GLY A 1 214 ? 18.936 52.269 -20.689 1.00 30.92 214 GLY A CA 1
ATOM 1635 C C . GLY A 1 214 ? 20.385 52.286 -20.157 1.00 30.92 214 GLY A C 1
ATOM 1636 O O . GLY A 1 214 ? 20.956 51.211 -19.987 1.00 30.92 214 GLY A O 1
ATOM 1637 N N . PRO A 1 215 ? 21.029 53.458 -19.959 1.00 41.41 215 PRO A N 1
ATOM 1638 C CA . PRO A 1 215 ? 22.473 53.605 -20.154 1.00 41.41 215 PRO A CA 1
ATOM 1639 C C . PRO A 1 215 ? 23.357 53.392 -18.910 1.00 41.41 215 PRO A C 1
ATOM 1641 O O . PRO A 1 215 ? 22.941 53.518 -17.764 1.00 41.41 215 PRO A O 1
ATOM 1644 N N . LEU A 1 216 ? 24.623 53.110 -19.231 1.00 43.81 216 LEU A N 1
ATOM 1645 C CA . LEU A 1 216 ? 25.826 52.922 -18.415 1.00 43.81 216 LEU A CA 1
ATOM 1646 C C . LEU A 1 216 ? 25.916 53.815 -17.167 1.00 43.81 216 LEU A C 1
ATOM 1648 O O . LEU A 1 216 ? 25.934 55.031 -17.313 1.00 43.81 216 LEU A O 1
ATOM 1652 N N . HIS A 1 217 ? 26.148 53.228 -15.984 1.00 34.69 217 HIS A N 1
ATOM 1653 C CA . HIS A 1 217 ? 26.966 53.858 -14.940 1.00 34.69 217 HIS A CA 1
ATOM 1654 C C . HIS A 1 217 ? 27.476 52.855 -13.878 1.00 34.69 217 HIS A C 1
ATOM 1656 O O . HIS A 1 217 ? 26.710 52.173 -13.208 1.00 34.69 217 HIS A O 1
ATOM 1662 N N . SER A 1 218 ? 28.800 52.889 -13.695 1.00 34.12 218 SER A N 1
ATOM 1663 C CA . SER A 1 218 ? 29.561 52.732 -12.443 1.00 34.12 218 SER A CA 1
ATOM 1664 C C . SER A 1 218 ? 29.671 51.400 -11.674 1.00 34.12 218 SER A C 1
ATOM 1666 O O . SER A 1 218 ? 28.737 50.939 -11.034 1.00 34.12 218 SER A O 1
ATOM 1668 N N . LEU A 1 219 ? 30.955 51.026 -11.544 1.00 32.47 219 LEU A N 1
ATOM 1669 C CA . LEU A 1 219 ? 31.679 50.513 -10.370 1.00 32.47 219 LEU A CA 1
ATOM 1670 C C . LEU A 1 219 ? 31.551 49.034 -9.965 1.00 32.47 219 LEU A C 1
ATOM 1672 O O . LEU A 1 219 ? 30.516 48.577 -9.504 1.00 32.47 219 LEU A O 1
ATOM 1676 N N . GLY A 1 220 ? 32.722 48.386 -9.897 1.00 29.88 220 GLY A N 1
ATOM 1677 C CA . GLY A 1 220 ? 33.066 47.554 -8.739 1.00 29.88 220 GLY A CA 1
ATOM 1678 C C . GLY A 1 220 ? 33.645 46.181 -9.057 1.00 29.88 220 GLY A C 1
ATOM 1679 O O . GLY A 1 220 ? 32.920 45.210 -9.192 1.00 29.88 220 GLY A O 1
ATOM 1680 N N . ALA A 1 221 ? 34.974 46.118 -9.110 1.00 37.50 221 ALA A N 1
ATOM 1681 C CA . ALA A 1 221 ? 35.814 44.924 -9.055 1.00 37.50 221 ALA A CA 1
ATOM 1682 C C . ALA A 1 221 ? 35.349 43.837 -8.060 1.00 37.50 221 ALA A C 1
ATOM 1684 O O . ALA A 1 221 ? 35.017 44.174 -6.927 1.00 37.50 221 ALA A O 1
ATOM 1685 N N . ASN A 1 222 ? 35.523 42.548 -8.394 1.00 36.81 222 ASN A N 1
ATOM 1686 C CA . ASN A 1 222 ? 36.611 41.749 -7.807 1.00 36.81 222 ASN A CA 1
ATOM 1687 C C . ASN A 1 222 ? 36.741 40.316 -8.357 1.00 36.81 222 ASN A C 1
ATOM 1689 O O . ASN A 1 222 ? 35.768 39.673 -8.725 1.00 36.81 222 ASN A O 1
ATOM 1693 N N . LEU A 1 223 ? 37.984 39.840 -8.241 1.00 36.88 223 LEU A N 1
ATOM 1694 C CA . LEU A 1 223 ? 38.454 38.455 -8.159 1.00 36.88 223 LEU A CA 1
ATOM 1695 C C . LEU A 1 223 ? 38.469 37.575 -9.419 1.00 36.88 223 LEU A C 1
ATOM 1697 O O . LEU A 1 223 ? 37.645 36.697 -9.652 1.00 36.88 223 LEU A O 1
ATOM 1701 N N . ALA A 1 224 ? 39.589 37.699 -10.129 1.00 35.72 224 ALA A N 1
ATOM 1702 C CA . ALA A 1 224 ? 40.273 36.551 -10.700 1.00 35.72 224 ALA A CA 1
ATOM 1703 C C . ALA A 1 224 ? 40.597 35.508 -9.611 1.00 35.72 224 ALA A C 1
ATOM 1705 O O . ALA A 1 224 ? 41.121 35.876 -8.564 1.00 35.72 224 ALA A O 1
ATOM 1706 N N . SER A 1 225 ? 40.427 34.216 -9.900 1.00 37.31 225 SER A N 1
ATOM 1707 C CA . SER A 1 225 ? 41.565 33.286 -9.897 1.00 37.31 225 SER A CA 1
ATOM 1708 C C . SER A 1 225 ? 41.169 31.901 -10.411 1.00 37.31 225 SER A C 1
ATOM 1710 O O . SER A 1 225 ? 40.223 31.309 -9.911 1.00 37.31 225 SER A O 1
ATOM 1712 N N . ARG A 1 226 ? 42.010 31.394 -11.324 1.00 36.50 226 ARG A N 1
ATOM 1713 C CA . ARG A 1 226 ? 42.364 29.981 -11.533 1.00 36.50 226 ARG A CA 1
ATOM 1714 C C . ARG A 1 226 ? 41.235 29.036 -11.952 1.00 36.50 226 ARG A C 1
ATOM 1716 O O . ARG A 1 226 ? 40.410 28.663 -11.141 1.00 36.50 226 ARG A O 1
ATOM 1723 N N . ILE A 1 227 ? 41.333 28.534 -13.183 1.00 38.84 227 ILE A N 1
ATOM 1724 C CA . ILE A 1 227 ? 41.596 27.116 -13.488 1.00 38.84 227 ILE A CA 1
ATOM 1725 C C . ILE A 1 227 ? 41.915 27.055 -14.990 1.00 38.84 227 ILE A C 1
ATOM 1727 O O . ILE A 1 227 ? 41.039 27.087 -15.848 1.00 38.84 227 ILE A O 1
ATOM 1731 N N . GLY A 1 228 ? 43.209 27.044 -15.299 1.00 38.91 228 GLY A N 1
ATOM 1732 C CA . GLY A 1 228 ? 43.710 26.269 -16.421 1.00 38.91 228 GLY A CA 1
ATOM 1733 C C . GLY A 1 228 ? 44.125 24.927 -15.835 1.00 38.91 228 GLY A C 1
ATOM 1734 O O . GLY A 1 228 ? 44.872 24.915 -14.861 1.00 38.91 228 GLY A O 1
ATOM 1735 N N . ASP A 1 229 ? 43.522 23.853 -16.327 1.00 34.06 229 ASP A N 1
ATOM 1736 C CA . ASP A 1 229 ? 44.185 22.588 -16.652 1.00 34.06 229 ASP A CA 1
ATOM 1737 C C . ASP A 1 229 ? 43.114 21.544 -16.973 1.00 34.06 229 ASP A C 1
ATOM 1739 O O . ASP A 1 229 ? 42.402 21.033 -16.110 1.00 34.06 229 ASP A O 1
ATOM 1743 N N . THR A 1 230 ? 43.020 21.204 -18.254 1.00 43.91 230 THR A N 1
ATOM 1744 C CA . THR A 1 230 ? 42.550 19.888 -18.684 1.00 43.91 230 THR A CA 1
ATOM 1745 C C . THR A 1 230 ? 43.506 18.821 -18.158 1.00 43.91 230 THR A C 1
ATOM 1747 O O . THR A 1 230 ? 44.719 18.958 -18.338 1.00 43.91 230 THR A O 1
ATOM 1750 N N . PRO A 1 231 ? 42.982 17.681 -17.689 1.00 43.19 231 PRO A N 1
ATOM 1751 C CA . PRO A 1 231 ? 43.604 16.439 -18.104 1.00 43.19 231 PRO A CA 1
ATOM 1752 C C . PRO A 1 231 ? 42.572 15.424 -18.587 1.00 43.19 231 PRO A C 1
ATOM 1754 O O . PRO A 1 231 ? 41.735 14.910 -17.848 1.00 43.19 231 PRO A O 1
ATOM 1757 N N . THR A 1 232 ? 42.736 15.070 -19.855 1.00 45.88 232 THR A N 1
ATOM 1758 C CA . THR A 1 232 ? 42.501 13.742 -20.411 1.00 45.88 232 THR A CA 1
ATOM 1759 C C . THR A 1 232 ? 42.861 12.653 -19.395 1.00 45.88 232 THR A C 1
ATOM 1761 O O . THR A 1 232 ? 44.024 12.527 -19.007 1.00 45.88 232 THR A O 1
ATOM 1764 N N . ARG A 1 233 ? 41.904 11.800 -19.013 1.00 34.78 233 ARG A N 1
ATOM 1765 C CA . ARG A 1 233 ? 42.225 10.517 -18.374 1.00 34.78 233 ARG A CA 1
ATOM 1766 C C . ARG A 1 233 ? 41.350 9.388 -18.908 1.00 34.78 233 ARG A C 1
ATOM 1768 O O . ARG A 1 233 ? 40.255 9.125 -18.431 1.00 34.78 233 ARG A O 1
ATOM 1775 N N . ARG A 1 234 ? 41.915 8.686 -19.896 1.00 43.31 234 ARG A N 1
ATOM 1776 C CA . ARG A 1 234 ? 41.706 7.247 -20.099 1.00 43.31 234 ARG A CA 1
ATOM 1777 C C . ARG A 1 234 ? 41.984 6.524 -18.779 1.00 43.31 234 ARG A C 1
ATOM 1779 O O . ARG A 1 234 ? 43.032 6.782 -18.203 1.00 43.31 234 ARG A O 1
ATOM 1786 N N . ASN A 1 235 ? 41.109 5.609 -18.369 1.00 36.81 235 ASN A N 1
ATOM 1787 C CA .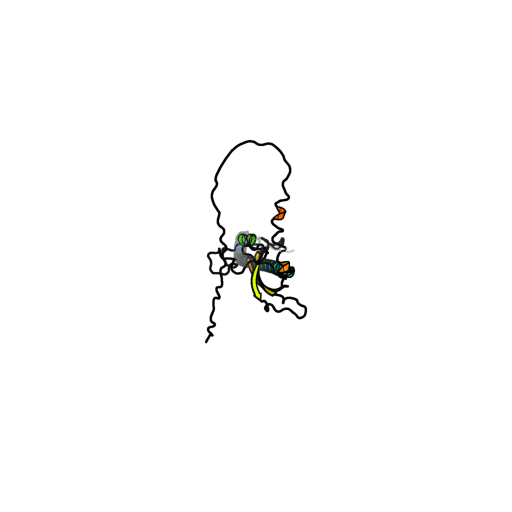 ASN A 1 235 ? 41.378 4.471 -17.475 1.00 36.81 235 ASN A CA 1
ATOM 1788 C C . ASN A 1 235 ? 40.259 3.451 -17.754 1.00 36.81 235 ASN A C 1
ATOM 1790 O O . ASN A 1 235 ? 39.100 3.738 -17.495 1.00 36.81 235 ASN A O 1
ATOM 1794 N N . ASN A 1 236 ? 40.476 2.423 -18.568 1.00 33.78 236 ASN A N 1
ATOM 1795 C CA . ASN A 1 236 ? 41.244 1.197 -18.330 1.00 33.78 236 ASN A CA 1
ATOM 1796 C C . ASN A 1 236 ? 40.573 0.227 -17.338 1.00 33.78 236 ASN A C 1
ATOM 1798 O O . ASN A 1 236 ? 40.300 0.559 -16.190 1.00 33.78 236 ASN A O 1
ATOM 1802 N N . ALA A 1 237 ? 40.351 -0.970 -17.878 1.00 42.69 237 ALA A N 1
ATOM 1803 C CA . ALA A 1 237 ? 39.935 -2.240 -17.310 1.00 42.69 237 ALA A CA 1
ATOM 1804 C C . ALA A 1 237 ? 40.101 -2.444 -15.794 1.00 42.69 237 ALA A C 1
ATOM 1806 O O . ALA A 1 237 ? 41.205 -2.370 -15.260 1.00 42.69 237 ALA A O 1
ATOM 1807 N N . LEU A 1 238 ? 39.026 -2.934 -15.170 1.00 37.56 238 LEU A N 1
ATOM 1808 C CA . LEU A 1 238 ? 39.098 -3.873 -14.052 1.00 37.56 238 LEU A CA 1
ATOM 1809 C C . LEU A 1 238 ? 38.101 -5.014 -14.296 1.00 37.56 238 LEU A C 1
ATOM 1811 O O . LEU A 1 238 ? 36.957 -4.989 -13.854 1.00 37.56 238 LEU A O 1
ATOM 1815 N N . PHE A 1 239 ? 38.565 -6.036 -15.018 1.00 37.56 239 PHE A N 1
ATOM 1816 C CA . PHE A 1 239 ? 37.956 -7.363 -15.003 1.00 37.56 239 PHE A CA 1
ATOM 1817 C C . PHE A 1 239 ? 38.147 -7.970 -13.606 1.00 37.56 239 PHE A C 1
ATOM 1819 O O . PHE A 1 239 ? 39.178 -8.575 -13.302 1.00 37.56 239 PHE A O 1
ATOM 1826 N N . GLY A 1 240 ? 37.145 -7.795 -12.747 1.00 33.12 240 GLY A N 1
ATOM 1827 C CA . GLY A 1 240 ? 37.010 -8.514 -11.485 1.00 33.12 240 GLY A CA 1
ATOM 1828 C C . GLY A 1 240 ? 36.532 -9.940 -11.739 1.00 33.12 240 GLY A C 1
ATOM 1829 O O . GLY A 1 240 ? 35.340 -10.205 -11.831 1.00 33.12 240 GLY A O 1
ATOM 1830 N N . ARG A 1 241 ? 37.488 -10.858 -11.875 1.00 42.41 241 ARG A N 1
ATOM 1831 C CA . ARG A 1 241 ? 37.300 -12.310 -11.949 1.00 42.41 241 ARG A CA 1
ATOM 1832 C C . ARG A 1 241 ? 36.638 -12.801 -10.649 1.00 42.41 241 ARG A C 1
ATOM 1834 O O . ARG A 1 241 ? 37.321 -12.879 -9.633 1.00 42.41 241 ARG A O 1
ATOM 1841 N N . GLN A 1 242 ? 35.347 -13.138 -10.659 1.00 39.66 242 GLN A N 1
ATOM 1842 C CA . GLN A 1 242 ? 34.727 -13.879 -9.553 1.00 39.66 242 GLN A CA 1
ATOM 1843 C C . GLN A 1 242 ? 34.631 -15.363 -9.912 1.00 39.66 242 GLN A C 1
ATOM 1845 O O . GLN A 1 242 ? 34.004 -15.767 -10.888 1.00 39.66 242 GLN A O 1
ATOM 1850 N N . SER A 1 243 ? 35.368 -16.153 -9.140 1.00 36.69 243 SER A N 1
ATOM 1851 C CA . SER A 1 243 ? 35.462 -17.606 -9.191 1.00 36.69 243 SER A CA 1
ATOM 1852 C C . SER A 1 243 ? 34.178 -18.257 -8.685 1.00 36.69 243 SER A C 1
ATOM 1854 O O . SER A 1 243 ? 33.773 -18.011 -7.551 1.00 36.69 243 SER A O 1
ATOM 1856 N N . TRP A 1 244 ? 33.599 -19.151 -9.482 1.00 33.81 244 TRP A N 1
ATOM 1857 C CA . TRP A 1 244 ? 32.577 -20.089 -9.032 1.00 33.81 244 TRP A CA 1
ATOM 1858 C C . TRP A 1 244 ? 33.217 -21.103 -8.076 1.00 33.81 244 TRP A C 1
ATOM 1860 O O . TRP A 1 244 ? 34.085 -21.876 -8.483 1.00 33.81 244 TRP A O 1
ATOM 1870 N N . ARG A 1 245 ? 32.809 -21.102 -6.804 1.00 37.28 245 ARG A N 1
ATOM 1871 C CA . ARG A 1 245 ? 32.993 -22.251 -5.911 1.00 37.28 245 ARG A CA 1
ATOM 1872 C C . ARG A 1 245 ? 31.639 -22.930 -5.788 1.00 37.28 245 ARG A C 1
ATOM 1874 O O . ARG A 1 245 ? 30.684 -22.320 -5.319 1.00 37.28 245 ARG A O 1
ATOM 1881 N N . LEU A 1 246 ? 31.582 -24.153 -6.299 1.00 41.16 246 LEU A N 1
ATOM 1882 C CA . LEU A 1 246 ? 30.449 -25.053 -6.171 1.00 41.16 246 LEU A CA 1
ATOM 1883 C C . LEU A 1 246 ? 30.240 -25.392 -4.692 1.00 41.16 246 LEU A C 1
ATOM 1885 O O . LEU A 1 246 ? 31.204 -25.569 -3.947 1.00 41.16 246 LEU A O 1
ATOM 1889 N N . LEU A 1 247 ? 28.967 -25.413 -4.314 1.00 39.19 247 LEU A N 1
ATOM 1890 C CA . LEU A 1 247 ? 28.460 -25.959 -3.066 1.00 39.19 247 LEU A CA 1
ATOM 1891 C C . LEU A 1 247 ? 28.649 -27.479 -3.084 1.00 39.19 247 LEU A C 1
ATOM 1893 O O . LEU A 1 247 ? 28.314 -28.103 -4.091 1.00 39.19 247 LEU A O 1
ATOM 1897 N N . ASP A 1 248 ? 29.118 -28.020 -1.965 1.00 50.50 248 ASP A N 1
ATOM 1898 C CA . ASP A 1 248 ? 28.569 -29.249 -1.387 1.00 50.50 248 ASP A CA 1
ATOM 1899 C C . ASP A 1 248 ? 27.872 -28.850 -0.078 1.00 50.50 248 ASP A C 1
ATOM 1901 O O . ASP A 1 248 ? 28.449 -28.003 0.651 1.00 50.50 248 ASP A O 1
#

Secondary structure (DSSP, 8-state):
-------PPP----TTHHHHHHHHHHHHHHHHHHHHHHHHHHHHHHHHHHHHHHHHHHHHHHHHHHHHHHHHH-SB----BSS-TTS-EETTTTTTT-S-SS-GGGSTT--HHHHHHHSEEEP--TT-SS-EEEEEEEEEEE---SPBPTTSPBPPEEEEEEEEEEEE-SSTT-EEEEEEEEEEEEBPPPGGGGGTTSSTTGGGTTTS----------------------------------------